Protein AF-0000000086030488 (afdb_homodimer)

Nearest PDB structures (foldseek):
  1j3w-assembly1_B  TM=8.621E-01  e=6.444E-06  Thermus thermophilus HB8
  3t1q-assembly1_B  TM=9.023E-01  e=1.674E-05  Thermus thermophilus HB8
  3t1r-assembly2_C  TM=8.286E-01  e=7.708E-06  Thermus thermophilus HB8
  7ct3-assembly1_A  TM=6.762E-01  e=3.766E-06  Myxococcus xanthus DK 1622
  8glv-assembly1_BR  TM=7.963E-01  e=5.334E-04  Chlamydomonas reinhardtii

Radius of gyration: 34.45 Å; Cα contacts (8 Å, |Δi|>4): 552; chains: 2; bounding box: 63×159×102 Å

Foldseek 3Di:
DDDCVDDPPDDPPPPPPPPPPPPPPDPPPDPPPQVVLLCVLQVPDPPALPPDQAVLFVSLLPHKFWAKKFKAQLVVLDTPYIDGHPPDPDDPSVVSVVVSVVVVVVVVVCVVVPDPDDDAWDWDDDPFWIWIWGDQPVDPRMIMIIIGGPPIDDPVSSVSSRVSSSVSND/DCPCPDDPDDPDDPPPPCPPPPPPPDPDPDPPPQPPLLCVLQVPDPPALPPDQAVNFVSLLPHKFWAKKFKAQLVVLDTPYIDGHPPDPDDPSVVSVVVSVVVVVVVVVCVVVPDPDDDAWDWDDDPFWIWIWGDQPVDPRMIMIIIGGPPIDDPVSSVSSRVSSSVSND

Secondary structure (DSSP, 8-state):
------------------------------TTHHHHHHHHHH-S-SSS--S-HHHHHHHHHTSTTEEEEEEEETTTTEEEEEEE-TT--S-HHHHHHHHHHHHHHHHHHHHHHT----EEEEEEEESSEEEEEEE-SSSTTEEEEEEEETTT--HHHHHHHHHHHHHH--/------------------------------TTHHHHHHHHHH-S-SSS--S-HHHHHHHHHTSTTEEEEEEEETTTTEEEEEEE-TT--S-HHHHHHHHHHHHHHHHHHHHHHT----EEEEEEEESSEEEEEEE-SSSTTEEEEEEEETTT--HHHHHHHHHHHHHH--

Solvent-accessible surface area (backbone atoms only — not comparable to full-atom values): 19259 Å² total; per-residue (Å²): 138,85,79,76,75,72,82,80,71,76,82,78,80,78,78,77,78,70,82,74,78,80,76,79,76,78,77,75,82,70,80,67,67,72,61,46,45,43,43,52,48,50,54,52,63,83,77,69,48,50,86,45,59,50,59,54,17,47,48,50,24,67,30,74,34,24,23,26,20,30,33,32,31,52,80,83,61,47,74,77,22,66,29,73,27,82,83,54,83,70,62,61,69,56,50,50,52,28,51,29,48,32,51,50,31,53,51,52,36,42,65,70,63,74,52,96,56,52,73,51,36,37,39,39,36,35,72,57,34,34,38,39,38,31,58,30,84,70,36,83,58,29,29,40,39,38,36,31,33,54,87,70,30,54,64,71,57,53,52,49,37,49,53,38,48,43,72,30,48,96,135,84,82,73,81,78,84,84,75,81,83,82,80,84,78,81,77,76,78,80,78,82,79,82,77,81,80,76,82,71,81,67,69,74,60,46,47,43,43,53,46,49,54,55,61,84,76,68,49,50,88,44,59,50,60,51,18,48,48,50,24,66,31,73,33,24,21,25,20,30,35,33,31,51,82,82,60,47,74,76,22,67,29,73,26,82,84,55,84,70,63,61,69,56,52,49,52,28,51,28,48,33,52,49,31,52,50,52,34,43,66,69,64,74,52,96,56,52,74,51,37,36,39,39,35,35,71,57,34,36,38,40,38,31,58,28,86,69,36,84,58,30,30,40,36,38,36,31,33,54,88,73,29,55,64,72,58,52,52,49,35,48,52,37,47,44,72,31,48,95

Sequence (340 aa):
MATEKPKIIPPMGLALRIHKTNRINGVRAGQSGKQSAVADVCSCRKEEGVKNLQELTDALVAVKGVLAAAVVDYESGMIMAASEGSGNNTDLEIVMAGGTNIIRAQQRTVSMLHRDDALRDILISLKQQYHLLCPCSQRENMFIYIIIDRKTANLSICRNAMFCAEAMVVMATEKPKIIPPMGLALRIHKTNRINGVRAGQSGKQSAVADVCSCRKEEGVKNLQELTDALVAVKGVLAAAVVDYESGMIMAASEGSGNNTDLEIVMAGGTNIIRAQQRTVSMLHRDDALRDILISLKQQYHLLCPCSQRENMFIYIIIDRKTANLSICRNAMFCAEAMVV

Organism: NCBI:txid211502

pLDDT: mean 74.4, std 27.21, range [20.42, 97.88]

Structure (mmCIF, N/CA/C/O backbone):
data_AF-0000000086030488-model_v1
#
loop_
_entity.id
_entity.type
_entity.pdbx_description
1 polymer 'Roadblock/LC7 domain-containing protein'
#
loop_
_atom_site.group_PDB
_atom_site.id
_atom_site.type_symbol
_atom_site.label_atom_id
_atom_site.label_alt_id
_atom_site.label_comp_id
_atom_site.label_asym_id
_atom_site.label_entity_id
_atom_site.label_seq_id
_atom_site.pdbx_PDB_ins_code
_atom_site.Cartn_x
_atom_site.Cartn_y
_atom_site.Cartn_z
_atom_site.occupancy
_atom_site.B_iso_or_equiv
_atom_site.auth_seq_id
_atom_site.auth_comp_id
_atom_site.auth_asym_id
_atom_site.auth_atom_id
_atom_site.pdbx_PDB_model_num
ATOM 1 N N . MET A 1 1 ? 42.125 54.625 80.75 1 23.59 1 MET A N 1
ATOM 2 C CA . MET A 1 1 ? 42.656 53.281 80.875 1 23.59 1 MET A CA 1
ATOM 3 C C . MET A 1 1 ? 42.344 52.438 79.625 1 23.59 1 MET A C 1
ATOM 5 O O . MET A 1 1 ? 41.219 52.438 79.188 1 23.59 1 MET A O 1
ATOM 9 N N . ALA A 1 2 ? 43.5 51.844 79.125 1 24.95 2 ALA A N 1
ATOM 10 C CA . ALA A 1 2 ? 43.938 51.406 77.812 1 24.95 2 ALA A CA 1
ATOM 11 C C . ALA A 1 2 ? 43.062 50.281 77.25 1 24.95 2 ALA A C 1
ATOM 13 O O . ALA A 1 2 ? 42.438 49.562 78.062 1 24.95 2 ALA A O 1
ATOM 14 N N . THR A 1 3 ? 42.969 50.219 75.938 1 28.67 3 THR A N 1
ATOM 15 C CA . THR A 1 3 ? 42.406 49.781 74.625 1 28.67 3 THR A CA 1
ATOM 16 C C . THR A 1 3 ? 42.719 48.312 74.375 1 28.67 3 THR A C 1
ATOM 18 O O . THR A 1 3 ? 43.844 47.969 74 1 28.67 3 THR A O 1
ATOM 21 N N . GLU A 1 4 ? 42.531 47.5 75.5 1 24.86 4 GLU A N 1
ATOM 22 C CA . GLU A 1 4 ? 43 46.094 75.312 1 24.86 4 GLU A CA 1
ATOM 23 C C . GLU A 1 4 ? 42.438 45.469 74.062 1 24.86 4 GLU A C 1
ATOM 25 O O . GLU A 1 4 ? 41.219 45.312 73.938 1 24.86 4 GLU A O 1
ATOM 30 N N . LYS A 1 5 ? 43 45.938 72.875 1 32.53 5 LYS A N 1
ATOM 31 C CA . LYS A 1 5 ? 42.594 45.531 71.562 1 32.53 5 LYS A CA 1
ATOM 32 C C . LYS A 1 5 ? 42.625 44 71.375 1 32.53 5 LYS A C 1
ATOM 34 O O . LYS A 1 5 ? 43.719 43.406 71.438 1 32.53 5 LYS A O 1
ATOM 39 N N . PRO A 1 6 ? 41.812 43.344 72.25 1 27.86 6 PRO A N 1
ATOM 40 C CA . PRO A 1 6 ? 42.188 41.938 72.438 1 27.86 6 PRO A CA 1
ATOM 41 C C . PRO A 1 6 ? 42.5 41.25 71.125 1 27.86 6 PRO A C 1
ATOM 43 O O . PRO A 1 6 ? 42.281 41.812 70.062 1 27.86 6 PRO A O 1
ATOM 46 N N . LYS A 1 7 ? 42.156 39.938 71 1 29.22 7 LYS A N 1
ATOM 47 C CA . LYS A 1 7 ? 42.594 38.562 70.812 1 29.22 7 LYS A CA 1
ATOM 48 C C . LYS A 1 7 ? 42.438 38.156 69.375 1 29.22 7 LYS A C 1
ATOM 50 O O . LYS A 1 7 ? 41.312 38.156 68.812 1 29.22 7 LYS A O 1
ATOM 55 N N . ILE A 1 8 ? 43.344 38.594 68.438 1 31.5 8 ILE A N 1
ATOM 56 C CA . ILE A 1 8 ? 43.312 38.344 66.938 1 31.5 8 ILE A CA 1
ATOM 57 C C . ILE A 1 8 ? 43.375 36.875 66.688 1 31.5 8 ILE A C 1
ATOM 59 O O . ILE A 1 8 ? 44.406 36.219 66.875 1 31.5 8 ILE A O 1
ATOM 63 N N . ILE A 1 9 ? 42.594 36.031 67.438 1 30.02 9 ILE A N 1
ATOM 64 C CA . ILE A 1 9 ? 42.906 34.594 67.25 1 30.02 9 ILE A CA 1
ATOM 65 C C . ILE A 1 9 ? 42.938 34.25 65.812 1 30.02 9 ILE A C 1
ATOM 67 O O . ILE A 1 9 ? 42.094 34.719 65 1 30.02 9 ILE A O 1
ATOM 71 N N . PRO A 1 10 ? 44 33.688 65.312 1 31.16 10 PRO A N 1
ATOM 72 C CA . PRO A 1 10 ? 44.469 33.344 63.969 1 31.16 10 PRO A CA 1
ATOM 73 C C . PRO A 1 10 ? 43.469 32.469 63.219 1 31.16 10 PRO A C 1
ATOM 75 O O . PRO A 1 10 ? 42.75 31.672 63.844 1 31.16 10 PRO A O 1
ATOM 78 N N . PRO A 1 11 ? 42.781 33.031 62.156 1 28.55 11 PRO A N 1
ATOM 79 C CA . PRO A 1 11 ? 41.688 32.406 61.375 1 28.55 11 PRO A CA 1
ATOM 80 C C . PRO A 1 11 ? 42.094 31.031 60.844 1 28.55 11 PRO A C 1
ATOM 82 O O . PRO A 1 11 ? 43.188 30.828 60.375 1 28.55 11 PRO A O 1
ATOM 85 N N . MET A 1 12 ? 41.875 29.906 61.625 1 26.38 12 MET A N 1
ATOM 86 C CA . MET A 1 12 ? 42.094 28.484 61.312 1 26.38 12 MET A CA 1
ATOM 87 C C . MET A 1 12 ? 41.75 28.172 59.875 1 26.38 12 MET A C 1
ATOM 89 O O . MET A 1 12 ? 40.812 28.766 59.312 1 26.38 12 MET A O 1
ATOM 93 N N . GLY A 1 13 ? 42.719 27.75 59 1 25.81 13 GLY A N 1
ATOM 94 C CA . GLY A 1 13 ? 42.938 27.344 57.625 1 25.81 13 GLY A CA 1
ATOM 95 C C . GLY A 1 13 ? 42 26.234 57.188 1 25.81 13 GLY A C 1
ATOM 96 O O . GLY A 1 13 ? 42.094 25.094 57.656 1 25.81 13 GLY A O 1
ATOM 97 N N . LEU A 1 14 ? 40.594 26.297 57.312 1 26.56 14 LEU A N 1
ATOM 98 C CA . LEU A 1 14 ? 39.656 25.203 57.062 1 26.56 14 LEU A CA 1
ATOM 99 C C . LEU A 1 14 ? 39.938 24.594 55.688 1 26.56 14 LEU A C 1
ATOM 101 O O . LEU A 1 14 ? 39.906 25.312 54.656 1 26.56 14 LEU A O 1
ATOM 105 N N . ALA A 1 15 ? 40.844 23.547 55.625 1 25.81 15 ALA A N 1
ATOM 106 C CA . ALA A 1 15 ? 41.25 22.734 54.5 1 25.81 15 ALA A CA 1
ATOM 107 C C . ALA A 1 15 ? 40.031 22.125 53.812 1 25.81 15 ALA A C 1
ATOM 109 O O . ALA A 1 15 ? 39.312 21.312 54.375 1 25.81 15 ALA A O 1
ATOM 110 N N . LEU A 1 16 ? 39.094 22.938 53.125 1 24.33 16 LEU A N 1
ATOM 111 C CA . LEU A 1 16 ? 37.938 22.422 52.438 1 24.33 16 LEU A CA 1
ATOM 112 C C . LEU A 1 16 ? 38.344 21.375 51.406 1 24.33 16 LEU A C 1
ATOM 114 O O . LEU A 1 16 ? 39.062 21.672 50.438 1 24.33 16 LEU A O 1
ATOM 118 N N . ARG A 1 17 ? 38.781 20.156 51.906 1 22.59 17 ARG A N 1
ATOM 119 C CA . ARG A 1 17 ? 39.062 19.094 50.938 1 22.59 17 ARG A CA 1
ATOM 120 C C . ARG A 1 17 ? 37.906 18.859 50.031 1 22.59 17 ARG A C 1
ATOM 122 O O . ARG A 1 17 ? 36.781 18.609 50.469 1 22.59 17 ARG A O 1
ATOM 129 N N . ILE A 1 18 ? 37.906 19.328 48.75 1 22.45 18 ILE A N 1
ATOM 130 C CA . ILE A 1 18 ? 37.062 19.312 47.562 1 22.45 18 ILE A CA 1
ATOM 131 C C . ILE A 1 18 ? 36.844 17.875 47.125 1 22.45 18 ILE A C 1
ATOM 133 O O . ILE A 1 18 ? 36.406 17.641 45.969 1 22.45 18 ILE A O 1
ATOM 137 N N . HIS A 1 19 ? 36.906 16.797 47.906 1 21.73 19 HIS A N 1
ATOM 138 C CA . HIS A 1 19 ? 36.938 15.609 47.062 1 21.73 19 HIS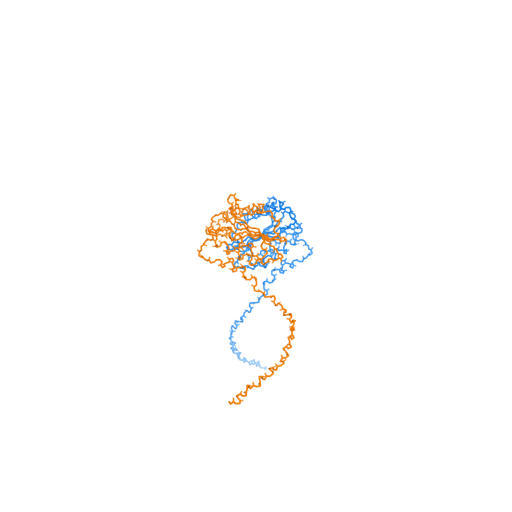 A CA 1
ATOM 139 C C . HIS A 1 19 ? 35.656 15.422 46.312 1 21.73 19 HIS A C 1
ATOM 141 O O . HIS A 1 19 ? 34.594 15.258 46.906 1 21.73 19 HIS A O 1
ATOM 147 N N . LYS A 1 20 ? 35.281 16.031 45.188 1 20.78 20 LYS A N 1
ATOM 148 C CA . LYS A 1 20 ? 34.094 15.898 44.344 1 20.78 20 LYS A CA 1
ATOM 149 C C . LYS A 1 20 ? 33.969 14.484 43.781 1 20.78 20 LYS A C 1
ATOM 151 O O . LYS A 1 20 ? 34.781 14.062 42.969 1 20.78 20 LYS A O 1
ATOM 156 N N . THR A 1 21 ? 33.906 13.375 44.5 1 21.56 21 THR A N 1
ATOM 157 C CA . THR A 1 21 ? 33.75 12.117 43.781 1 21.56 21 THR A CA 1
ATOM 158 C C . THR A 1 21 ? 32.5 12.133 42.938 1 21.56 21 THR A C 1
ATOM 160 O O . THR A 1 21 ? 31.406 12.492 43.406 1 21.56 21 THR A O 1
ATOM 163 N N . ASN A 1 22 ? 32.562 12.172 41.562 1 21.14 22 ASN A N 1
ATOM 164 C CA . ASN A 1 22 ? 31.656 12.133 40.406 1 21.14 22 ASN A CA 1
ATOM 165 C C . ASN A 1 22 ? 30.812 10.867 40.438 1 21.14 22 ASN A C 1
ATOM 167 O O . ASN A 1 22 ? 31.312 9.773 40.188 1 21.14 22 ASN A O 1
ATOM 171 N N . ARG A 1 23 ? 30.078 10.461 41.438 1 21.83 23 ARG A N 1
ATOM 172 C CA . ARG A 1 23 ? 29.266 9.266 41.188 1 21.83 23 ARG A CA 1
ATOM 173 C C . ARG A 1 23 ? 28.344 9.461 39.969 1 21.83 23 ARG A C 1
ATOM 175 O O . ARG A 1 23 ? 27.516 10.359 39.969 1 21.83 23 ARG A O 1
ATOM 182 N N . ILE A 1 24 ? 28.703 9 38.75 1 22.88 24 ILE A N 1
ATOM 183 C CA . ILE A 1 24 ? 27.953 8.883 37.5 1 22.88 24 ILE A CA 1
ATOM 184 C C . ILE A 1 24 ? 26.719 8.031 37.719 1 22.88 24 ILE A C 1
ATOM 186 O O . ILE A 1 24 ? 26.812 6.836 38.031 1 22.88 24 ILE A O 1
ATOM 190 N N . ASN A 1 25 ? 25.703 8.539 38.406 1 24.34 25 ASN A N 1
ATOM 191 C CA . ASN A 1 25 ? 24.453 7.812 38.438 1 24.34 25 ASN A CA 1
ATOM 192 C C . ASN A 1 25 ? 24.016 7.383 37.031 1 24.34 25 ASN A C 1
ATOM 194 O O . ASN A 1 25 ? 24.109 8.164 36.062 1 24.34 25 ASN A O 1
ATOM 198 N N . GLY A 1 26 ? 24.109 6.113 36.656 1 24.66 26 GLY A N 1
ATOM 199 C CA . GLY A 1 26 ? 23.578 5.438 35.5 1 24.66 26 GLY A CA 1
ATOM 200 C C . GLY A 1 26 ? 22.125 5.762 35.219 1 24.66 26 GLY A C 1
ATOM 201 O O . GLY A 1 26 ? 21.266 5.621 36.125 1 24.66 26 GLY A O 1
ATOM 202 N N . VAL A 1 27 ? 21.812 6.727 34.344 1 25.59 27 VAL A N 1
ATOM 203 C CA . VAL A 1 27 ? 20.516 7.125 33.812 1 25.59 27 VAL A CA 1
ATOM 204 C C . VAL A 1 27 ? 19.75 5.891 33.344 1 25.59 27 VAL A C 1
ATOM 206 O O . VAL A 1 27 ? 20.234 5.121 32.531 1 25.59 27 VAL A O 1
ATOM 209 N N . ARG A 1 28 ? 18.969 5.312 34.188 1 26.05 28 ARG A N 1
ATOM 210 C CA . ARG A 1 28 ? 17.938 4.379 33.75 1 26.05 28 ARG A CA 1
ATOM 211 C C . ARG A 1 28 ? 17.141 4.957 32.594 1 26.05 28 ARG A C 1
ATOM 213 O O . ARG A 1 28 ? 16.562 6.039 32.719 1 26.05 28 ARG A O 1
ATOM 220 N N . ALA A 1 29 ? 17.422 4.668 31.344 1 30.61 29 ALA A N 1
ATOM 221 C CA . ALA A 1 29 ? 16.719 4.871 30.078 1 30.61 29 ALA A CA 1
ATOM 222 C C . ALA A 1 29 ? 15.234 4.539 30.219 1 30.61 29 ALA A C 1
ATOM 224 O O . ALA A 1 29 ? 14.867 3.385 30.453 1 30.61 29 ALA A O 1
ATOM 225 N N . GLY A 1 30 ? 14.461 5.371 30.828 1 27 30 GLY A N 1
ATOM 226 C CA . GLY A 1 30 ? 13.023 5.297 30.984 1 27 30 GLY A CA 1
ATOM 227 C C . GLY A 1 30 ? 12.297 5 29.688 1 27 30 GLY A C 1
ATOM 228 O O . GLY A 1 30 ? 12.586 5.605 28.656 1 27 30 GLY A O 1
ATOM 229 N N . GLN A 1 31 ? 11.734 3.863 29.422 1 31.83 31 GLN A N 1
ATOM 230 C CA . GLN A 1 31 ? 10.805 3.279 28.453 1 31.83 31 GLN A CA 1
ATOM 231 C C . GLN A 1 31 ? 9.672 4.242 28.125 1 31.83 31 GLN A C 1
ATOM 233 O O . GLN A 1 31 ? 8.75 3.896 27.391 1 31.83 31 GLN A O 1
ATOM 238 N N . SER A 1 32 ? 9.43 5.348 28.859 1 33.03 32 SER A N 1
ATOM 239 C CA . SER A 1 32 ? 8.219 6.152 28.797 1 33.03 32 SER A CA 1
ATOM 240 C C . SER A 1 32 ? 8.133 6.918 27.484 1 33.03 32 SER A C 1
ATOM 242 O O . SER A 1 32 ? 7.172 7.652 27.25 1 33.03 32 SER A O 1
ATOM 244 N N . GLY A 1 33 ? 9.125 7.184 26.797 1 33.22 33 GLY A N 1
ATOM 245 C CA . GLY A 1 33 ? 9.141 8.117 25.688 1 33.22 33 GLY A CA 1
ATOM 246 C C . GLY A 1 33 ? 8.273 7.668 24.516 1 33.22 33 GLY A C 1
ATOM 247 O O . GLY A 1 33 ? 8.078 8.414 23.562 1 33.22 33 GLY A O 1
ATOM 248 N N . LYS A 1 34 ? 8.219 6.406 24.297 1 40.5 34 LYS A N 1
ATOM 249 C CA . LYS A 1 34 ? 7.605 5.82 23.109 1 40.5 34 LYS A CA 1
ATOM 250 C C . LYS A 1 34 ? 6.109 6.117 23.047 1 40.5 34 LYS A C 1
ATOM 252 O O . LYS A 1 34 ? 5.551 6.309 21.969 1 40.5 34 LYS A O 1
ATOM 257 N N . GLN A 1 35 ? 5.426 6.008 24.141 1 42.44 35 GLN A N 1
ATOM 258 C CA . GLN A 1 35 ? 3.979 6.145 24.25 1 42.44 35 GLN A CA 1
ATOM 259 C C . GLN A 1 35 ? 3.551 7.605 24.109 1 42.44 35 GLN A C 1
ATOM 261 O O . GLN A 1 35 ? 2.4 7.891 23.781 1 42.44 35 GLN A O 1
ATOM 266 N N . SER A 1 36 ? 4.465 8.492 24.344 1 45.66 36 SER A N 1
ATOM 267 C CA . SER A 1 36 ? 4.039 9.883 24.516 1 45.66 36 SER A CA 1
ATOM 268 C C . SER A 1 36 ? 3.641 10.5 23.172 1 45.66 36 SER A C 1
ATOM 270 O O . SER A 1 36 ? 2.65 11.234 23.094 1 45.66 36 SER A O 1
ATOM 272 N N . ALA A 1 37 ? 4.391 10.164 22.203 1 50.66 37 ALA A N 1
ATOM 273 C CA . ALA A 1 37 ? 4.098 10.883 20.969 1 50.66 37 ALA A CA 1
ATOM 274 C C . ALA A 1 37 ? 2.729 10.492 20.422 1 50.66 37 ALA A C 1
ATOM 276 O O . ALA A 1 37 ? 2.004 11.336 19.891 1 50.66 37 ALA A O 1
ATOM 277 N N . VAL A 1 38 ? 2.43 9.25 20.562 1 52.91 38 VAL A N 1
ATOM 278 C CA . VAL A 1 38 ? 1.116 8.797 20.109 1 52.91 38 VAL A CA 1
ATOM 279 C C . VAL A 1 38 ? 0.025 9.492 20.922 1 52.91 38 VAL A C 1
ATOM 281 O O . VAL A 1 38 ? -0.983 9.938 20.375 1 52.91 38 VAL A O 1
ATOM 284 N N . ALA A 1 39 ? 0.242 9.438 22.188 1 52.84 39 ALA A N 1
ATOM 285 C CA . ALA A 1 39 ? -0.708 10.109 23.078 1 52.84 39 ALA A CA 1
ATOM 286 C C . ALA A 1 39 ? -0.836 11.586 22.719 1 52.84 39 ALA A C 1
ATOM 288 O O . ALA A 1 39 ? -1.928 12.156 22.797 1 52.84 39 ALA A O 1
ATOM 289 N N . ASP A 1 40 ? 0.303 12.023 22.328 1 56.41 40 ASP A N 1
ATOM 290 C CA . ASP A 1 40 ? 0.286 13.445 22 1 56.41 40 ASP A CA 1
ATOM 291 C C . ASP A 1 40 ? -0.517 13.703 20.719 1 56.41 40 ASP A C 1
ATOM 293 O O . ASP A 1 40 ? -1.314 14.641 20.656 1 56.41 40 ASP A O 1
ATOM 297 N N . VAL A 1 41 ? -0.345 12.844 19.672 1 58.91 41 VAL A N 1
ATOM 298 C CA . VAL A 1 41 ? -1.11 13.039 18.453 1 58.91 41 VAL A CA 1
ATOM 299 C C . VAL A 1 41 ? -2.578 12.703 18.703 1 58.91 41 VAL A C 1
ATOM 301 O O . VAL A 1 41 ? -3.473 13.391 18.203 1 58.91 41 VAL A O 1
ATOM 304 N N . CYS A 1 42 ? -2.682 11.641 19.516 1 60.66 42 CYS A N 1
ATOM 305 C CA . CYS A 1 42 ? -4.047 11.203 19.781 1 60.66 42 CYS A CA 1
ATOM 306 C C . CYS A 1 42 ? -4.684 12.031 20.891 1 60.66 42 CYS A C 1
ATOM 308 O O . CYS A 1 42 ? -5.91 12.133 20.969 1 60.66 42 CYS A O 1
ATOM 310 N N . SER A 1 43 ? -3.85 12.297 21.859 1 52.66 43 SER A N 1
ATOM 311 C CA . SER A 1 43 ? -4.379 13.109 22.953 1 52.66 43 SER A CA 1
ATOM 312 C C . SER A 1 43 ? -4.848 14.469 22.438 1 52.66 43 SER A C 1
ATOM 314 O O . SER A 1 43 ? -5.391 15.266 23.219 1 52.66 43 SER A O 1
ATOM 316 N N . CYS A 1 44 ? -4.312 14.773 21.344 1 47.47 44 CYS A N 1
ATOM 317 C CA . CYS A 1 44 ? -4.934 16.031 20.922 1 47.47 44 CYS A CA 1
ATOM 318 C C . CYS A 1 44 ? -6.449 15.938 21 1 47.47 44 CYS A C 1
ATOM 320 O O . CYS A 1 44 ? -7.059 15.047 20.406 1 47.47 44 CYS A O 1
ATOM 322 N N . ARG A 1 45 ? -7.117 16.375 22.047 1 38.59 45 ARG A N 1
ATOM 323 C CA . ARG A 1 45 ? -8.477 16.438 22.562 1 38.59 45 ARG A CA 1
ATOM 324 C C . ARG A 1 45 ? -9.492 16.531 21.422 1 38.59 45 ARG A C 1
ATOM 326 O O . ARG A 1 45 ? -9.242 17.203 20.422 1 38.59 45 ARG A O 1
ATOM 333 N N . LYS A 1 46 ? -10.492 15.555 21.25 1 42.88 46 LYS A N 1
ATOM 334 C CA . LYS A 1 46 ? -11.812 15.406 20.641 1 42.88 46 LYS A CA 1
ATOM 335 C C . LYS A 1 46 ? -12.383 16.75 20.219 1 42.88 46 LYS A C 1
ATOM 337 O O . LYS A 1 46 ? -13.398 16.812 19.516 1 42.88 46 LYS A O 1
ATOM 342 N N . GLU A 1 47 ? -12.195 17.703 21.125 1 44 47 GLU A N 1
ATOM 343 C CA . GLU A 1 47 ? -13.188 18.75 20.906 1 44 47 GLU A CA 1
ATOM 344 C C . GLU A 1 47 ? -13.078 19.312 19.484 1 44 47 GLU A C 1
ATOM 346 O O . GLU A 1 47 ? -14.094 19.547 18.828 1 44 47 GLU A O 1
ATOM 351 N N . GLU A 1 48 ? -11.953 20.219 19.141 1 45.84 48 GLU A N 1
ATOM 352 C CA . GLU A 1 48 ? -12.078 21.031 17.922 1 45.84 48 GLU A CA 1
ATOM 353 C C . GLU A 1 48 ? -11.43 20.344 16.734 1 45.84 48 GLU A C 1
ATOM 355 O O . GLU A 1 48 ? -10.328 19.797 16.844 1 45.84 48 GLU A O 1
ATOM 360 N N . GLY A 1 49 ? -12.047 19.453 15.836 1 50.66 49 GLY A N 1
ATOM 361 C CA . GLY A 1 49 ? -11.625 19.203 14.469 1 50.66 49 GLY A CA 1
ATOM 362 C C . GLY A 1 49 ? -10.414 20.031 14.062 1 50.66 49 GLY A C 1
ATOM 363 O O . GLY A 1 49 ? -10.266 21.172 14.484 1 50.66 49 GLY A O 1
ATOM 364 N N . VAL A 1 50 ? -9.203 19.516 14.086 1 55.06 50 VAL A N 1
ATOM 365 C CA . VAL A 1 50 ? -8.023 20.328 13.82 1 55.06 50 VAL A CA 1
ATOM 366 C C . VAL A 1 50 ? -8.312 21.312 12.688 1 55.06 50 VAL A C 1
ATOM 368 O O . VAL A 1 50 ? -8.648 20.906 11.578 1 55.06 50 VAL A O 1
ATOM 371 N N . LYS A 1 51 ? -8.93 22.391 12.914 1 58.59 51 LYS A N 1
ATOM 372 C CA . LYS A 1 51 ? -9.062 23.469 11.93 1 58.59 51 LYS A CA 1
ATOM 373 C C . LYS A 1 51 ? -7.746 23.703 11.188 1 58.59 51 LYS A C 1
ATOM 375 O O . LYS A 1 51 ? -7.742 24.188 10.062 1 58.59 51 LYS A O 1
ATOM 380 N N . ASN A 1 52 ? -6.492 23.188 11.703 1 80.81 52 ASN A N 1
ATOM 381 C CA . ASN A 1 52 ? -5.254 23.578 11.039 1 80.81 52 ASN A CA 1
ATOM 382 C C . ASN A 1 52 ? -4.469 22.375 10.539 1 80.81 52 ASN A C 1
ATOM 384 O O . ASN A 1 52 ? -3.869 21.656 11.336 1 80.81 52 ASN A O 1
ATOM 388 N N . LEU A 1 53 ? -4.609 22.016 9.414 1 89.31 53 LEU A N 1
ATOM 389 C CA . LEU A 1 53 ? -3.926 20.922 8.711 1 89.31 53 LEU A CA 1
ATOM 390 C C . LEU A 1 53 ? -2.418 21.016 8.93 1 89.31 53 LEU A C 1
ATOM 392 O O . LEU A 1 53 ? -1.736 19.984 8.984 1 89.31 53 LEU A O 1
ATOM 396 N N . GLN A 1 54 ? -2 22.219 9.227 1 91.19 54 GLN A N 1
ATOM 397 C CA . GLN A 1 54 ? -0.569 22.406 9.445 1 91.19 54 GLN A CA 1
ATOM 398 C C . GLN A 1 54 ? -0.149 21.859 10.805 1 91.19 54 GLN A C 1
ATOM 400 O O . GLN A 1 54 ? 0.897 21.219 10.93 1 91.19 54 GLN A O 1
ATOM 405 N N . GLU A 1 55 ? -0.939 22.109 11.719 1 89.69 55 GLU A N 1
ATOM 406 C CA . GLU A 1 55 ? -0.643 21.594 13.055 1 89.69 55 GLU A CA 1
ATOM 407 C C . GLU A 1 55 ? -0.648 20.062 13.07 1 89.69 55 GLU A C 1
ATOM 409 O O . GLU A 1 55 ? 0.147 19.438 13.773 1 89.69 55 GLU A O 1
ATOM 414 N N . LEU A 1 56 ? -1.521 19.562 12.297 1 91.12 56 LEU A N 1
ATOM 415 C CA . LEU A 1 56 ? -1.638 18.109 12.195 1 91.12 56 LEU A CA 1
ATOM 416 C C . LEU A 1 56 ? -0.367 17.5 11.602 1 91.12 56 LEU A C 1
ATOM 418 O O . LEU A 1 56 ? 0.181 16.547 12.156 1 91.12 56 LEU A O 1
ATOM 422 N N . THR A 1 57 ? 0.121 18.078 10.547 1 94.19 57 THR A N 1
ATOM 423 C CA . THR A 1 57 ? 1.328 17.578 9.906 1 94.19 57 THR A CA 1
ATOM 424 C C . THR A 1 57 ? 2.545 17.766 10.805 1 94.19 57 THR A C 1
ATOM 426 O O . THR A 1 57 ? 3.439 16.922 10.844 1 94.19 57 THR A O 1
ATOM 429 N N . ASP A 1 58 ? 2.545 18.844 11.562 1 92.62 58 ASP A N 1
ATOM 430 C CA . ASP A 1 58 ? 3.625 19.094 12.516 1 92.62 58 ASP A CA 1
ATOM 431 C C . ASP A 1 58 ? 3.637 18.031 13.617 1 92.62 58 ASP A C 1
ATOM 433 O O . ASP A 1 58 ? 4.703 17.562 14.023 1 92.62 58 ASP A O 1
ATOM 437 N N . ALA A 1 59 ? 2.48 17.688 14.078 1 90.88 59 ALA A N 1
ATOM 438 C CA . ALA A 1 59 ? 2.367 16.672 15.125 1 90.88 59 ALA A CA 1
ATOM 439 C C . ALA A 1 59 ? 2.844 15.312 14.625 1 90.88 59 ALA A C 1
ATOM 441 O O . ALA A 1 59 ? 3.475 14.562 15.367 1 90.88 59 ALA A O 1
ATOM 442 N N . LEU A 1 60 ? 2.58 15.047 13.414 1 94.25 60 LEU A N 1
ATOM 443 C CA . LEU A 1 60 ? 2.955 13.758 12.852 1 94.25 60 LEU A CA 1
ATOM 444 C C . LEU A 1 60 ? 4.469 13.641 12.719 1 94.25 60 LEU A C 1
ATOM 446 O O . LEU A 1 60 ? 5.043 12.594 13.016 1 94.25 60 LEU A O 1
ATOM 450 N N . VAL A 1 61 ? 5.129 14.688 12.312 1 94 61 VAL A N 1
ATOM 451 C CA . VAL A 1 61 ? 6.57 14.625 12.094 1 94 61 VAL A CA 1
ATOM 452 C C . VAL A 1 61 ? 7.297 14.625 13.438 1 94 61 VAL A C 1
ATOM 454 O O . VAL A 1 61 ? 8.5 14.336 13.5 1 94 61 VAL A O 1
ATOM 457 N N . ALA A 1 62 ? 6.598 14.938 14.469 1 92.69 62 ALA A N 1
ATOM 458 C CA . ALA A 1 62 ? 7.176 14.898 15.812 1 92.69 62 ALA A CA 1
ATOM 459 C C . ALA A 1 62 ? 7.328 13.453 16.297 1 92.69 62 ALA A C 1
ATOM 461 O O . ALA A 1 62 ? 8.062 13.188 17.25 1 92.69 62 ALA A O 1
ATOM 462 N N . VAL A 1 63 ? 6.578 12.562 15.641 1 93.12 63 VAL A N 1
ATOM 463 C CA . VAL A 1 63 ? 6.703 11.148 15.977 1 93.12 63 VAL A CA 1
ATOM 464 C C . VAL A 1 63 ? 8.07 10.633 15.531 1 93.12 63 VAL A C 1
ATOM 466 O O . VAL A 1 63 ? 8.508 10.898 14.414 1 93.12 63 VAL A O 1
ATOM 469 N N . LYS A 1 64 ? 8.695 9.828 16.391 1 93.69 64 LYS A N 1
ATOM 470 C CA . LYS A 1 64 ? 10.031 9.32 16.094 1 93.69 64 LYS A CA 1
ATOM 471 C C . LYS A 1 64 ? 10.031 8.484 14.812 1 93.69 64 LYS A C 1
ATOM 473 O O . LYS A 1 64 ? 9.227 7.559 14.672 1 93.69 64 LYS A O 1
ATOM 478 N N . GLY A 1 65 ? 10.93 8.906 13.914 1 94.44 65 GLY A N 1
ATOM 479 C CA . GLY A 1 65 ? 11.102 8.125 12.695 1 94.44 65 GLY A CA 1
ATOM 480 C C . GLY A 1 65 ? 10.312 8.672 11.523 1 94.44 65 GLY A C 1
ATOM 481 O O . GLY A 1 65 ? 10.516 8.258 10.383 1 94.44 65 GLY A O 1
ATOM 482 N N . VAL A 1 66 ? 9.344 9.539 11.805 1 95.62 66 VAL A N 1
ATOM 483 C CA . VAL A 1 66 ? 8.602 10.156 10.703 1 95.62 66 VAL A CA 1
ATOM 484 C C . VAL A 1 66 ? 9.469 11.219 10.039 1 95.62 66 VAL A C 1
ATOM 486 O O . VAL A 1 66 ? 9.914 12.164 10.688 1 95.62 66 VAL A O 1
ATOM 489 N N . LEU A 1 67 ? 9.672 11.047 8.812 1 96 67 LEU A N 1
ATOM 490 C CA . LEU A 1 67 ? 10.562 11.914 8.062 1 96 67 LEU A CA 1
ATOM 491 C C . LEU A 1 67 ? 9.805 13.094 7.461 1 96 67 LEU A C 1
ATOM 493 O O . LEU A 1 67 ? 10.367 14.18 7.281 1 96 67 LEU A O 1
ATOM 497 N N . ALA A 1 68 ? 8.57 12.867 7.094 1 96.62 68 ALA A N 1
ATOM 498 C CA . ALA A 1 68 ? 7.734 13.906 6.496 1 96.62 68 ALA A CA 1
ATOM 499 C C . ALA A 1 68 ? 6.258 13.531 6.57 1 96.62 68 ALA A C 1
ATOM 501 O O . ALA A 1 68 ? 5.914 12.359 6.707 1 96.62 68 ALA A O 1
ATOM 502 N N . ALA A 1 69 ? 5.406 14.523 6.523 1 96.81 69 ALA A N 1
ATOM 503 C CA . ALA A 1 69 ? 3.957 14.359 6.523 1 96.81 69 ALA A CA 1
ATOM 504 C C . ALA A 1 69 ? 3.283 15.414 5.656 1 96.81 69 ALA A C 1
ATOM 506 O O . ALA A 1 69 ? 3.756 16.547 5.57 1 96.81 69 ALA A O 1
ATOM 507 N N . ALA A 1 70 ? 2.186 15 5.043 1 97 70 ALA A N 1
ATOM 508 C CA . ALA A 1 70 ? 1.46 15.953 4.203 1 97 70 ALA A CA 1
ATOM 509 C C . ALA A 1 70 ? -0.016 15.578 4.102 1 97 70 ALA A C 1
ATOM 511 O O . ALA A 1 70 ? -0.382 14.414 4.293 1 97 70 ALA A O 1
ATOM 512 N N . VAL A 1 71 ? -0.809 16.578 3.879 1 95.94 71 VAL A N 1
ATOM 513 C CA . VAL A 1 71 ? -2.213 16.422 3.51 1 95.94 71 VAL A CA 1
ATOM 514 C C . VAL A 1 71 ? -2.426 16.922 2.08 1 95.94 71 VAL A C 1
ATOM 516 O O . VAL A 1 71 ? -2.057 18.047 1.744 1 95.94 71 VAL A O 1
ATOM 519 N N . VAL A 1 72 ? -2.996 16.047 1.266 1 96.75 72 VAL A N 1
ATOM 520 C CA . VAL A 1 72 ? -3.076 16.359 -0.16 1 96.75 72 VAL A CA 1
ATOM 521 C C . VAL A 1 72 ? -4.508 16.156 -0.652 1 96.75 72 VAL A C 1
ATOM 523 O O . VAL A 1 72 ? -5.188 15.211 -0.238 1 96.75 72 VAL A O 1
ATOM 526 N N . ASP A 1 73 ? -4.984 17.047 -1.497 1 95.38 73 ASP A N 1
ATOM 527 C CA . ASP A 1 73 ? -6.203 16.844 -2.271 1 95.38 73 ASP A CA 1
ATOM 528 C C . ASP A 1 73 ? -5.926 16.031 -3.537 1 95.38 73 ASP A C 1
ATOM 530 O O . ASP A 1 73 ? -5.27 16.516 -4.461 1 95.38 73 ASP A O 1
ATOM 534 N N . TYR A 1 74 ? -6.473 14.805 -3.623 1 93.75 74 TYR A N 1
ATOM 535 C CA . TYR A 1 74 ? -6.055 13.938 -4.719 1 93.75 74 TYR A CA 1
ATOM 536 C C . TYR A 1 74 ? -6.801 14.273 -6 1 93.75 74 TYR A C 1
ATOM 538 O O . TYR A 1 74 ? -6.43 13.82 -7.086 1 93.75 74 TYR A O 1
ATOM 546 N N . GLU A 1 75 ? -7.816 15.102 -5.969 1 92.69 75 GLU A N 1
ATOM 547 C CA . GLU A 1 75 ? -8.484 15.547 -7.188 1 92.69 75 GLU A CA 1
ATOM 548 C C . GLU A 1 75 ? -7.625 16.547 -7.957 1 92.69 75 GLU A C 1
ATOM 550 O O . GLU A 1 75 ? -7.41 16.391 -9.156 1 92.69 75 GLU A O 1
ATOM 555 N N . SER A 1 76 ? -7.117 17.484 -7.234 1 91.62 76 SER A N 1
ATOM 556 C CA . SER A 1 76 ? -6.32 18.516 -7.883 1 91.62 76 SER A CA 1
ATOM 557 C C . SER A 1 76 ? -4.828 18.203 -7.793 1 91.62 76 SER A C 1
ATOM 559 O O . SER A 1 76 ? -4.031 18.734 -8.57 1 91.62 76 SER A O 1
ATOM 561 N N . GLY A 1 77 ? -4.465 17.406 -6.738 1 93.19 77 GLY A N 1
ATOM 562 C CA . GLY A 1 77 ? -3.062 17.141 -6.473 1 93.19 77 GLY A CA 1
ATOM 563 C C . GLY A 1 77 ? -2.406 18.203 -5.613 1 93.19 77 GLY A C 1
ATOM 564 O O . GLY A 1 77 ? -1.184 18.219 -5.453 1 93.19 77 GLY A O 1
ATOM 565 N N . MET A 1 78 ? -3.16 19.078 -5.098 1 93.81 78 MET A N 1
ATOM 566 C CA . MET A 1 78 ? -2.641 20.188 -4.305 1 93.81 78 MET A CA 1
ATOM 567 C C . MET A 1 78 ? -2.26 19.734 -2.902 1 93.81 78 MET A C 1
ATOM 569 O O . MET A 1 78 ? -3.01 18.984 -2.262 1 93.81 78 MET A O 1
ATOM 573 N N . ILE A 1 79 ? -1.104 20.188 -2.482 1 95.94 79 ILE A N 1
ATOM 574 C CA . ILE A 1 79 ? -0.657 19.938 -1.115 1 95.94 79 ILE A CA 1
ATOM 575 C C . ILE A 1 79 ? -1.259 21 -0.183 1 95.94 79 ILE A C 1
ATOM 577 O O . ILE A 1 79 ? -0.917 22.172 -0.265 1 95.94 79 ILE A O 1
ATOM 581 N N . MET A 1 80 ? -2.104 20.594 0.713 1 94.06 80 MET A N 1
ATOM 582 C CA . MET A 1 80 ? -2.814 21.5 1.619 1 94.06 80 MET A CA 1
ATOM 583 C C . MET A 1 80 ? -1.938 21.875 2.811 1 94.06 80 MET A C 1
ATOM 585 O O . MET A 1 80 ? -2.025 22.984 3.322 1 94.06 80 MET A O 1
ATOM 589 N N . ALA A 1 81 ? -1.228 20.953 3.318 1 94.69 81 ALA A N 1
ATOM 590 C CA . ALA A 1 81 ? -0.284 21.125 4.418 1 94.69 81 ALA A CA 1
ATOM 591 C C . ALA A 1 81 ? 0.845 20.109 4.34 1 94.69 81 ALA A C 1
ATOM 593 O O . ALA A 1 81 ? 0.642 18.984 3.873 1 94.69 81 ALA A O 1
ATOM 594 N N . ALA A 1 82 ? 1.995 20.547 4.777 1 95.56 82 ALA A N 1
ATOM 595 C CA . ALA A 1 82 ? 3.143 19.641 4.762 1 95.56 82 ALA A CA 1
ATOM 596 C C . ALA A 1 82 ? 4.156 20.031 5.836 1 95.56 82 ALA A C 1
ATOM 598 O O . ALA A 1 82 ? 4.273 21.203 6.195 1 95.56 82 ALA A O 1
ATOM 599 N N . SER A 1 83 ? 4.754 19.062 6.355 1 94.94 83 SER A N 1
ATOM 600 C CA . SER A 1 83 ? 5.84 19.234 7.312 1 94.94 83 SER A CA 1
ATOM 601 C C . SER A 1 83 ? 6.957 18.219 7.074 1 94.94 83 SER A C 1
ATOM 603 O O . SER A 1 83 ? 6.699 17.094 6.641 1 94.94 83 SER A O 1
ATOM 605 N N . GLU A 1 84 ? 8.125 18.672 7.27 1 93.56 84 GLU A N 1
ATOM 606 C CA . GLU A 1 84 ? 9.281 17.797 7.129 1 93.56 84 GLU A CA 1
ATOM 607 C C . GLU A 1 84 ? 10.055 17.688 8.438 1 93.56 84 GLU A C 1
ATOM 609 O O . GLU A 1 84 ? 10.211 18.672 9.164 1 93.56 84 GLU A O 1
ATOM 614 N N . GLY A 1 85 ? 10.359 16.438 8.742 1 86.75 85 GLY A N 1
ATOM 615 C CA . GLY A 1 85 ? 11.227 16.219 9.891 1 86.75 85 GLY A CA 1
ATOM 616 C C . GLY A 1 85 ? 12.703 16.234 9.539 1 86.75 85 GLY A C 1
ATOM 617 O O . GLY A 1 85 ? 13.07 16.578 8.414 1 86.75 85 GLY A O 1
ATOM 618 N N . SER A 1 86 ? 13.422 15.875 10.617 1 78.5 86 SER A N 1
ATOM 619 C CA . SER A 1 86 ? 14.867 15.836 10.43 1 78.5 86 SER A CA 1
ATOM 620 C C . SER A 1 86 ? 15.273 14.672 9.539 1 78.5 86 SER A C 1
ATOM 622 O O . SER A 1 86 ? 14.703 13.578 9.633 1 78.5 86 SER A O 1
ATOM 624 N N . GLY A 1 87 ? 16.047 14.875 8.523 1 76.25 87 GLY A N 1
ATOM 625 C CA . GLY A 1 87 ? 16.672 13.805 7.75 1 76.25 87 GLY A CA 1
ATOM 626 C C . GLY A 1 87 ? 15.914 13.484 6.473 1 76.25 87 GLY A C 1
ATOM 627 O O . GLY A 1 87 ? 16.25 12.531 5.77 1 76.25 87 GLY A O 1
ATOM 628 N N . ASN A 1 88 ? 14.828 14.258 6.336 1 77.56 88 ASN A N 1
ATOM 629 C CA . ASN A 1 88 ? 14.133 13.961 5.086 1 77.56 88 ASN A CA 1
ATOM 630 C C . ASN A 1 88 ? 14.969 14.344 3.871 1 77.56 88 ASN A C 1
ATOM 632 O O . ASN A 1 88 ? 15.469 15.469 3.785 1 77.56 88 ASN A O 1
ATOM 636 N N . ASN A 1 89 ? 15.094 13.398 2.988 1 78.69 89 ASN A N 1
ATOM 637 C CA . ASN A 1 89 ? 15.844 13.648 1.765 1 78.69 89 ASN A CA 1
ATOM 638 C C . ASN A 1 89 ? 15 13.398 0.522 1 78.69 89 ASN A C 1
ATOM 640 O O . ASN A 1 89 ? 15.523 13.281 -0.584 1 78.69 89 ASN A O 1
ATOM 644 N N . THR A 1 90 ? 13.758 13.359 0.803 1 84.62 90 THR A N 1
ATOM 645 C CA . THR A 1 90 ? 12.875 13.031 -0.31 1 84.62 90 THR A CA 1
ATOM 646 C C . THR A 1 90 ? 12.148 14.273 -0.809 1 84.62 90 THR A C 1
ATOM 648 O O . THR A 1 90 ? 11.758 15.133 -0.014 1 84.62 90 THR A O 1
ATOM 651 N N . ASP A 1 91 ? 12.062 14.43 -2.084 1 91.5 91 ASP A N 1
ATOM 652 C CA . ASP A 1 91 ? 11.289 15.5 -2.703 1 91.5 91 ASP A CA 1
ATOM 653 C C . ASP A 1 91 ? 9.789 15.305 -2.469 1 91.5 91 ASP A C 1
ATOM 655 O O . ASP A 1 91 ? 9.164 14.445 -3.094 1 91.5 91 ASP A O 1
ATOM 659 N N . LEU A 1 92 ? 9.227 16.141 -1.663 1 92.94 92 LEU A N 1
ATOM 660 C CA . LEU A 1 92 ? 7.84 15.977 -1.241 1 92.94 92 LEU A CA 1
ATOM 661 C C . LEU A 1 92 ? 6.887 16.156 -2.416 1 92.94 92 LEU A C 1
ATOM 663 O O . LEU A 1 92 ? 5.84 15.516 -2.482 1 92.94 92 LEU A O 1
ATOM 667 N N . GLU A 1 93 ? 7.234 17.031 -3.307 1 94.06 93 GLU A N 1
ATOM 668 C CA . GLU A 1 93 ? 6.367 17.281 -4.453 1 94.06 93 GLU A CA 1
ATOM 669 C C . GLU A 1 93 ? 6.25 16.047 -5.336 1 94.06 93 GLU A C 1
ATOM 671 O O . GLU A 1 93 ? 5.148 15.672 -5.746 1 94.06 93 GLU A O 1
ATOM 676 N N . ILE A 1 94 ? 7.336 15.398 -5.57 1 94.19 94 ILE A N 1
ATOM 677 C CA . ILE A 1 94 ? 7.344 14.188 -6.387 1 94.19 94 ILE A CA 1
ATOM 678 C C . ILE A 1 94 ? 6.621 13.07 -5.648 1 94.19 94 ILE A C 1
ATOM 680 O O . ILE A 1 94 ? 5.801 12.359 -6.238 1 94.19 94 ILE A O 1
ATOM 684 N N . VAL A 1 95 ? 6.875 12.945 -4.391 1 94.75 95 VAL A N 1
ATOM 685 C CA . VAL A 1 95 ? 6.297 11.875 -3.582 1 94.75 95 VAL A CA 1
ATOM 686 C C . VAL A 1 95 ? 4.781 12.055 -3.5 1 94.75 95 VAL A C 1
ATOM 688 O O . VAL A 1 95 ? 4.031 11.086 -3.656 1 94.75 95 VAL A O 1
ATOM 691 N N . MET A 1 96 ? 4.348 13.289 -3.324 1 96.38 96 MET A N 1
ATOM 692 C CA . MET A 1 96 ? 2.914 13.523 -3.186 1 96.38 96 MET A CA 1
ATOM 693 C C . MET A 1 96 ? 2.199 13.32 -4.516 1 96.38 96 MET A C 1
ATOM 695 O O . MET A 1 96 ? 1.07 12.828 -4.551 1 96.38 96 MET A O 1
ATOM 699 N N . ALA A 1 97 ? 2.879 13.727 -5.59 1 96.12 97 ALA A N 1
ATOM 700 C CA . ALA A 1 97 ? 2.324 13.445 -6.914 1 96.12 97 ALA A CA 1
ATOM 701 C C . ALA A 1 97 ? 2.168 11.945 -7.141 1 96.12 97 ALA A C 1
ATOM 703 O O . ALA A 1 97 ? 1.133 11.492 -7.629 1 96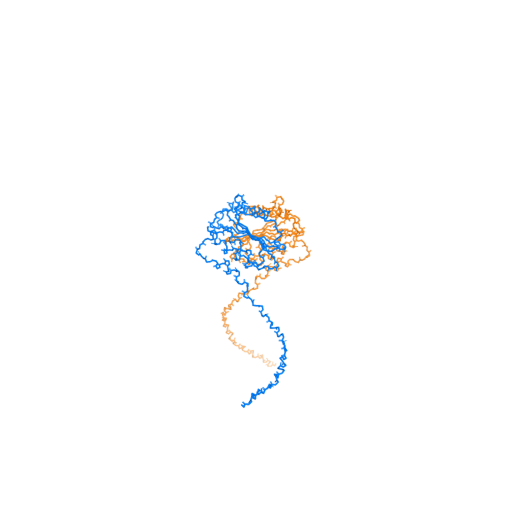.12 97 ALA A O 1
ATOM 704 N N . GLY A 1 98 ? 3.219 11.266 -6.77 1 95.31 98 GLY A N 1
ATOM 705 C CA . GLY A 1 98 ? 3.141 9.82 -6.859 1 95.31 98 GLY A CA 1
ATOM 706 C C . GLY A 1 98 ? 2.029 9.227 -6.012 1 95.31 98 GLY A C 1
ATOM 707 O O . GLY A 1 98 ? 1.261 8.391 -6.484 1 95.31 98 GLY A O 1
ATOM 708 N N . GLY A 1 99 ? 1.903 9.625 -4.738 1 97.06 99 GLY A N 1
ATOM 709 C CA . GLY A 1 99 ? 0.827 9.188 -3.865 1 97.06 99 GLY A CA 1
ATOM 710 C C . GLY A 1 99 ? -0.552 9.492 -4.422 1 97.06 99 GLY A C 1
ATOM 711 O O . GLY A 1 99 ? -1.466 8.672 -4.305 1 97.06 99 GLY A O 1
ATOM 712 N N . THR A 1 100 ? -0.676 10.625 -5.023 1 97.25 100 THR A N 1
ATOM 713 C CA . THR A 1 100 ? -1.939 11.008 -5.641 1 97.25 100 THR A CA 1
ATOM 714 C C . THR A 1 100 ? -2.32 10.031 -6.75 1 97.25 100 THR A C 1
ATOM 716 O O . THR A 1 100 ? -3.469 9.594 -6.828 1 97.25 100 THR A O 1
ATOM 719 N N . ASN A 1 101 ? -1.337 9.703 -7.57 1 96.38 101 ASN A N 1
ATOM 720 C CA . ASN A 1 101 ? -1.59 8.758 -8.648 1 96.38 101 ASN A CA 1
ATOM 721 C C . ASN A 1 101 ? -2.012 7.395 -8.117 1 96.38 101 ASN A C 1
ATOM 723 O O . ASN A 1 101 ? -2.898 6.746 -8.68 1 96.38 101 ASN A O 1
ATOM 727 N N . ILE A 1 102 ? -1.42 6.992 -7.043 1 97.12 102 ILE A N 1
ATOM 728 C CA . ILE A 1 102 ? -1.711 5.695 -6.445 1 97.12 102 ILE A CA 1
ATOM 729 C C . ILE A 1 102 ? -3.129 5.695 -5.879 1 97.12 102 ILE A C 1
ATOM 731 O O . ILE A 1 102 ? -3.906 4.773 -6.137 1 97.12 102 ILE A O 1
ATOM 735 N N . ILE A 1 103 ? -3.516 6.723 -5.148 1 95.88 103 ILE A N 1
ATOM 736 C CA . ILE A 1 103 ? -4.852 6.832 -4.57 1 95.88 103 ILE A CA 1
ATOM 737 C C . ILE A 1 103 ? -5.895 6.859 -5.688 1 95.88 103 ILE A C 1
ATOM 739 O O . ILE A 1 103 ? -6.914 6.176 -5.609 1 95.88 103 ILE A O 1
ATOM 743 N N . ARG A 1 104 ? -5.613 7.578 -6.699 1 94.75 104 ARG A N 1
ATOM 744 C CA . ARG A 1 104 ? -6.551 7.672 -7.812 1 94.75 104 ARG A CA 1
ATOM 745 C C . ARG A 1 104 ? -6.73 6.316 -8.492 1 94.75 104 ARG A C 1
ATOM 747 O O . ARG A 1 104 ? -7.848 5.941 -8.852 1 94.75 104 ARG A O 1
ATOM 754 N N . ALA A 1 105 ? -5.621 5.656 -8.703 1 94.62 105 ALA A N 1
ATOM 755 C CA . ALA A 1 105 ? -5.691 4.328 -9.297 1 94.62 105 ALA A CA 1
ATOM 756 C C . ALA A 1 105 ? -6.535 3.387 -8.445 1 94.62 105 ALA A C 1
ATOM 758 O O . ALA A 1 105 ? -7.367 2.641 -8.969 1 94.62 105 ALA A O 1
ATOM 759 N N . GLN A 1 106 ? -6.281 3.43 -7.141 1 94 106 GLN A N 1
ATOM 760 C CA . GLN A 1 106 ? -7.031 2.562 -6.238 1 94 106 GLN A CA 1
ATOM 761 C C . GLN A 1 106 ? -8.508 2.938 -6.215 1 94 106 GLN A C 1
ATOM 763 O O . GLN A 1 106 ? -9.375 2.062 -6.16 1 94 106 GLN A O 1
ATOM 768 N N . GLN A 1 107 ? -8.852 4.191 -6.25 1 89.81 107 GLN A N 1
ATOM 769 C CA . GLN A 1 107 ? -10.242 4.641 -6.266 1 89.81 107 GLN A CA 1
ATOM 770 C C . GLN A 1 107 ? -10.953 4.191 -7.539 1 89.81 107 GLN A C 1
ATOM 772 O O . GLN A 1 107 ? -12.109 3.777 -7.492 1 89.81 107 GLN A O 1
ATOM 777 N N . ARG A 1 108 ? -10.266 4.309 -8.602 1 91.12 108 ARG A N 1
ATOM 778 C CA . ARG A 1 108 ? -10.828 3.85 -9.867 1 91.12 108 ARG A CA 1
ATOM 779 C C . ARG A 1 108 ? -11.117 2.354 -9.828 1 91.12 108 ARG A C 1
ATOM 781 O O . ARG A 1 108 ? -12.164 1.903 -10.312 1 91.12 108 ARG A O 1
ATOM 788 N N . THR A 1 109 ? -10.172 1.608 -9.281 1 91.81 109 THR A N 1
ATOM 789 C CA . THR A 1 109 ? -10.352 0.165 -9.164 1 91.81 109 THR A CA 1
ATOM 790 C C . THR A 1 109 ? -11.57 -0.166 -8.312 1 91.81 109 THR A C 1
ATOM 792 O O . THR A 1 109 ? -12.383 -1.013 -8.68 1 91.81 109 THR A O 1
ATOM 795 N N . VAL A 1 110 ? -11.742 0.512 -7.25 1 86.75 110 VAL A N 1
ATOM 796 C CA . VAL A 1 110 ? -12.852 0.282 -6.328 1 86.75 110 VAL A CA 1
ATOM 797 C C . VAL A 1 110 ? -14.172 0.641 -7.004 1 86.75 110 VAL A C 1
ATOM 799 O O . VAL A 1 110 ? -15.172 -0.058 -6.836 1 86.75 110 VAL A O 1
ATOM 802 N N . SER A 1 111 ? -14.133 1.703 -7.668 1 86.56 111 SER A N 1
ATOM 803 C CA . SER A 1 111 ? -15.344 2.139 -8.359 1 86.56 111 SER A CA 1
ATOM 804 C C . SER A 1 111 ? -15.797 1.103 -9.383 1 86.56 111 SER A C 1
ATOM 806 O O . SER A 1 111 ? -17 0.94 -9.617 1 86.56 111 SER A O 1
ATOM 808 N N . MET A 1 112 ? -14.82 0.414 -9.922 1 88.88 112 MET A N 1
ATOM 809 C CA . MET A 1 112 ? -15.133 -0.59 -10.938 1 88.88 112 MET A CA 1
ATOM 810 C C . MET A 1 112 ? -15.602 -1.889 -10.289 1 88.88 112 MET A C 1
ATOM 812 O O . MET A 1 112 ? -16.344 -2.662 -10.906 1 88.88 112 MET A O 1
ATOM 816 N N . LEU A 1 113 ? -15.172 -2.275 -9.117 1 82.19 113 LEU A N 1
ATOM 817 C CA . LEU A 1 113 ? -15.508 -3.52 -8.43 1 82.19 113 LEU A CA 1
ATOM 818 C C . LEU A 1 113 ? -16.859 -3.408 -7.734 1 82.19 113 LEU A C 1
ATOM 820 O O . LEU A 1 113 ? -17.453 -4.422 -7.367 1 82.19 113 LEU A O 1
ATOM 824 N N . HIS A 1 114 ? -17.625 -2.434 -7.898 1 67.75 114 HIS A N 1
ATOM 825 C CA . HIS A 1 114 ? -18.922 -2.184 -7.289 1 67.75 114 HIS A CA 1
ATOM 826 C C . HIS A 1 114 ? -18.984 -2.758 -5.879 1 67.75 114 HIS A C 1
ATOM 828 O O . HIS A 1 114 ? -19.953 -3.436 -5.523 1 67.75 114 HIS A O 1
ATOM 834 N N . ARG A 1 115 ? -17.984 -2.709 -5.125 1 65.69 115 ARG A N 1
ATOM 835 C CA . ARG A 1 115 ? -18.047 -3.234 -3.764 1 65.69 115 ARG A CA 1
ATOM 836 C C . ARG A 1 115 ? -17.859 -2.121 -2.736 1 65.69 115 ARG A C 1
ATOM 838 O O . ARG A 1 115 ? -17.156 -1.148 -2.988 1 65.69 115 ARG A O 1
ATOM 845 N N . ASP A 1 116 ? -18.75 -2.178 -1.825 1 73.25 116 ASP A N 1
ATOM 846 C CA . ASP A 1 116 ? -18.688 -1.252 -0.697 1 73.25 116 ASP A CA 1
ATOM 847 C C . ASP A 1 116 ? -17.516 -1.58 0.222 1 73.25 116 ASP A C 1
ATOM 849 O O . ASP A 1 116 ? -17.703 -1.984 1.37 1 73.25 116 ASP A O 1
ATOM 853 N N . ASP A 1 117 ? -16.344 -1.731 -0.301 1 80.62 117 ASP A N 1
ATOM 854 C CA . ASP A 1 117 ? -15.18 -1.969 0.549 1 80.62 117 ASP A CA 1
ATOM 855 C C . ASP A 1 117 ? -14.289 -0.728 0.627 1 80.62 117 ASP A C 1
ATOM 857 O O . ASP A 1 117 ? -13.453 -0.499 -0.25 1 80.62 117 ASP A O 1
ATOM 861 N N . ALA A 1 118 ? -14.398 -0.014 1.646 1 85.81 118 ALA A N 1
ATOM 862 C CA . ALA A 1 118 ? -13.742 1.278 1.817 1 85.81 118 ALA A CA 1
ATOM 863 C C . ALA A 1 118 ? -12.227 1.107 1.959 1 85.81 118 ALA A C 1
ATOM 865 O O . ALA A 1 118 ? -11.766 0.175 2.617 1 85.81 118 ALA A O 1
ATOM 866 N N . LEU A 1 119 ? -11.586 1.964 1.28 1 91.25 119 LEU A N 1
ATOM 867 C CA . LEU A 1 119 ? -10.133 2.023 1.396 1 91.25 119 LEU A CA 1
ATOM 868 C C . LEU A 1 119 ? -9.719 2.58 2.756 1 91.25 119 LEU A C 1
ATOM 870 O O . LEU A 1 119 ? -10.18 3.65 3.16 1 91.25 119 LEU A O 1
ATOM 874 N N . ARG A 1 120 ? -8.945 1.846 3.498 1 91.75 120 ARG A N 1
ATOM 875 C CA . ARG A 1 120 ? -8.461 2.289 4.801 1 91.75 120 ARG A CA 1
ATOM 876 C C . ARG A 1 120 ? -7.109 2.984 4.68 1 91.75 120 ARG A C 1
ATOM 878 O O . ARG A 1 120 ? -6.98 4.164 5.012 1 91.75 120 ARG A O 1
ATOM 885 N N . ASP A 1 121 ? -6.105 2.271 4.176 1 95.88 121 ASP A N 1
ATOM 886 C CA . ASP A 1 121 ? -4.785 2.857 3.971 1 95.88 121 ASP A CA 1
ATOM 887 C C . ASP A 1 121 ? -3.973 2.043 2.969 1 95.88 121 ASP A C 1
ATOM 889 O O . ASP A 1 121 ? -4.348 0.92 2.623 1 95.88 121 ASP A O 1
ATOM 893 N N . ILE A 1 122 ? -2.98 2.648 2.465 1 97.88 122 ILE A N 1
ATOM 894 C CA . ILE A 1 122 ? -2.016 1.997 1.587 1 97.88 122 ILE A CA 1
ATOM 895 C C . ILE A 1 122 ? -0.613 2.119 2.18 1 97.88 122 ILE A C 1
ATOM 897 O O . ILE A 1 122 ? -0.175 3.219 2.529 1 97.88 122 ILE A O 1
ATOM 901 N N . LEU A 1 123 ? -0.009 0.999 2.328 1 97.62 123 LEU A N 1
ATOM 902 C CA . LEU A 1 123 ? 1.366 0.97 2.814 1 97.62 123 LEU A CA 1
ATOM 903 C C . LEU A 1 123 ? 2.328 0.574 1.699 1 97.62 123 LEU A C 1
ATOM 905 O O . LEU A 1 123 ? 2.17 -0.481 1.081 1 97.62 123 LEU A O 1
ATOM 909 N N . ILE A 1 124 ? 3.209 1.411 1.409 1 97 124 ILE A N 1
ATOM 910 C CA . ILE A 1 124 ? 4.289 1.12 0.473 1 97 124 ILE A CA 1
ATOM 911 C C . ILE A 1 124 ? 5.582 0.856 1.242 1 97 124 ILE A C 1
ATOM 913 O O . ILE A 1 124 ? 6.07 1.728 1.967 1 97 124 ILE A O 1
ATOM 917 N N . SER A 1 125 ? 6.105 -0.331 1.071 1 95.62 125 SER A N 1
ATOM 918 C CA . SER A 1 125 ? 7.34 -0.731 1.738 1 95.62 125 SER A CA 1
ATOM 919 C C . SER A 1 125 ? 8.531 -0.653 0.789 1 95.62 125 SER A C 1
ATOM 921 O O . SER A 1 125 ? 8.562 -1.342 -0.233 1 95.62 125 SER A O 1
ATOM 923 N N . LEU A 1 126 ? 9.445 0.164 1.146 1 92.69 126 LEU A N 1
ATOM 924 C CA . LEU A 1 126 ? 10.711 0.27 0.423 1 92.69 126 LEU A CA 1
ATOM 925 C C . LEU A 1 126 ? 11.859 -0.297 1.251 1 92.69 126 LEU A C 1
ATOM 927 O O . LEU A 1 126 ? 11.648 -0.786 2.363 1 92.69 126 LEU A O 1
ATOM 931 N N . LYS A 1 127 ? 13.008 -0.302 0.713 1 91.25 127 LYS A N 1
ATOM 932 C CA . LYS A 1 127 ? 14.164 -0.835 1.426 1 91.25 127 LYS A CA 1
ATOM 933 C C . LYS A 1 127 ? 14.484 -0.002 2.664 1 91.25 127 LYS A C 1
ATOM 935 O O . LYS A 1 127 ? 14.773 -0.55 3.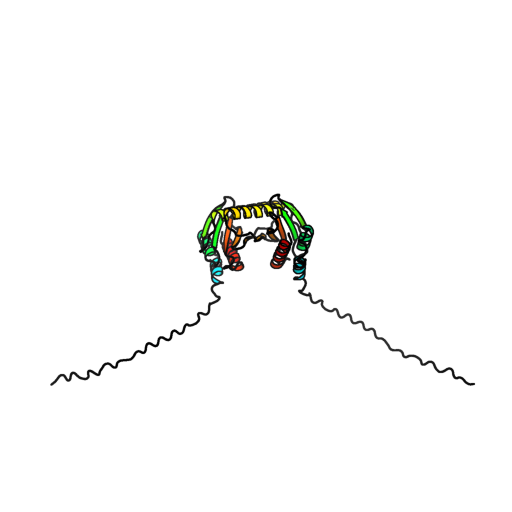73 1 91.25 127 LYS A O 1
ATOM 940 N N . GLN A 1 128 ? 14.344 1.32 2.557 1 91.56 128 GLN A N 1
ATOM 941 C CA . GLN A 1 128 ? 14.797 2.188 3.641 1 91.56 128 GLN A CA 1
ATOM 942 C C . GLN A 1 128 ? 13.625 2.928 4.273 1 91.56 128 GLN A C 1
ATOM 944 O O . GLN A 1 128 ? 13.75 3.488 5.367 1 91.56 128 GLN A O 1
ATOM 949 N N . GLN A 1 129 ? 12.562 2.945 3.551 1 93.62 129 GLN A N 1
ATOM 950 C CA . GLN A 1 129 ? 11.469 3.781 4.039 1 93.62 129 GLN A CA 1
ATOM 951 C C . GLN A 1 129 ? 10.133 3.055 3.936 1 93.62 129 GLN A C 1
ATOM 953 O O . GLN A 1 129 ? 9.984 2.123 3.143 1 93.62 129 GLN A O 1
ATOM 958 N N . TYR A 1 130 ? 9.18 3.463 4.781 1 95.94 130 TYR A N 1
ATOM 959 C CA . TYR A 1 130 ? 7.758 3.18 4.617 1 95.94 130 TYR A CA 1
ATOM 960 C C . TYR A 1 130 ? 7 4.434 4.195 1 95.94 130 TYR A C 1
ATOM 962 O O . TYR A 1 130 ? 7.258 5.523 4.707 1 95.94 130 TYR A O 1
ATOM 970 N N . HIS A 1 131 ? 6.18 4.238 3.268 1 96.75 131 HIS A N 1
ATOM 971 C CA . HIS A 1 131 ? 5.219 5.277 2.902 1 96.75 131 HIS A CA 1
ATOM 972 C C . HIS A 1 131 ? 3.793 4.848 3.234 1 96.75 131 HIS A C 1
ATOM 974 O O . HIS A 1 131 ? 3.371 3.746 2.877 1 96.75 131 HIS A O 1
ATOM 980 N N . LEU A 1 132 ? 3.115 5.688 3.906 1 97.62 132 LEU A N 1
ATOM 981 C CA . LEU A 1 132 ? 1.753 5.383 4.328 1 97.62 132 LEU A CA 1
ATOM 982 C C . LEU A 1 132 ? 0.778 6.438 3.814 1 97.62 132 LEU A C 1
ATOM 984 O O . LEU A 1 132 ? 0.998 7.637 4.004 1 97.62 132 LEU A O 1
ATOM 988 N N . LEU A 1 133 ? -0.217 5.992 3.121 1 97.81 133 LEU A N 1
ATOM 989 C CA . LEU A 1 133 ? -1.28 6.836 2.59 1 97.81 133 LEU A CA 1
ATOM 990 C C . LEU A 1 133 ? -2.617 6.5 3.24 1 97.81 133 LEU A C 1
ATOM 992 O O . LEU A 1 133 ? -3.018 5.336 3.277 1 97.81 133 LEU A O 1
ATOM 996 N N . CYS A 1 134 ? -3.309 7.52 3.717 1 96.44 134 CYS A N 1
ATOM 997 C CA . CYS A 1 134 ? -4.59 7.301 4.379 1 96.44 134 CYS A CA 1
ATOM 998 C C . CYS A 1 134 ? -5.633 8.305 3.895 1 96.44 134 CYS A C 1
ATOM 1000 O O . CYS A 1 134 ? -5.543 9.492 4.207 1 96.44 134 CYS A O 1
ATOM 1002 N N . PRO A 1 135 ? -6.566 7.766 3.146 1 94 135 PRO A N 1
ATOM 1003 C CA . PRO A 1 135 ? -7.648 8.672 2.748 1 94 135 PRO A CA 1
ATOM 1004 C C . PRO A 1 135 ? -8.453 9.188 3.938 1 94 135 PRO A C 1
ATOM 1006 O O . PRO A 1 135 ? -8.672 8.445 4.902 1 94 135 PRO A O 1
ATOM 1009 N N . CYS A 1 136 ? -8.875 10.414 3.857 1 90.81 136 CYS A N 1
ATOM 1010 C CA . CYS A 1 136 ? -9.703 10.992 4.91 1 90.81 136 CYS A CA 1
ATOM 1011 C C . CYS A 1 136 ? -11.18 10.719 4.652 1 90.81 136 CYS A C 1
ATOM 1013 O O . CYS A 1 136 ? -11.719 11.117 3.621 1 90.81 136 CYS A O 1
ATOM 1015 N N . SER A 1 137 ? -11.797 10.109 5.543 1 82.19 137 SER A N 1
ATOM 1016 C CA . SER A 1 137 ? -13.18 9.695 5.391 1 82.19 137 SER A CA 1
ATOM 1017 C C . SER A 1 137 ? -14.133 10.875 5.527 1 82.19 137 SER A C 1
ATOM 1019 O O . SER A 1 137 ? -15.211 10.891 4.918 1 82.19 137 SER A O 1
ATOM 1021 N N . GLN A 1 138 ? -13.719 11.82 6.352 1 79.44 138 GLN A N 1
ATOM 1022 C CA . GLN A 1 138 ? -14.617 12.922 6.66 1 79.44 138 GLN A CA 1
ATOM 1023 C C . GLN A 1 138 ? -14.5 14.039 5.625 1 79.44 138 GLN A C 1
ATOM 1025 O O . GLN A 1 138 ? -15.359 14.914 5.547 1 79.44 138 GLN A O 1
ATOM 1030 N N . ARG A 1 139 ? -13.422 14.117 4.965 1 77.5 139 ARG A N 1
ATOM 1031 C CA . ARG A 1 139 ? -13.227 15.102 3.902 1 77.5 139 ARG A CA 1
ATOM 1032 C C . ARG A 1 139 ? -13.008 14.414 2.559 1 77.5 139 ARG A C 1
ATOM 1034 O O . ARG A 1 139 ? -12.07 13.633 2.396 1 77.5 139 ARG A O 1
ATOM 1041 N N . GLU A 1 140 ? -13.906 14.766 1.748 1 78.5 140 GLU A N 1
ATOM 1042 C CA . GLU A 1 140 ? -13.852 14.125 0.438 1 78.5 140 GLU A CA 1
ATOM 1043 C C . GLU A 1 140 ? -12.555 14.484 -0.293 1 78.5 140 GLU A C 1
ATOM 1045 O O . GLU A 1 140 ? -12.055 15.602 -0.162 1 78.5 140 GLU A O 1
ATOM 1050 N N . ASN A 1 141 ? -11.883 13.602 -0.918 1 90.25 141 ASN A N 1
ATOM 1051 C CA . ASN A 1 141 ? -10.797 13.727 -1.885 1 90.25 141 ASN A CA 1
ATOM 1052 C C . ASN A 1 141 ? -9.484 14.109 -1.205 1 90.25 141 ASN A C 1
ATOM 1054 O O . ASN A 1 141 ? -8.656 14.812 -1.788 1 90.25 141 ASN A O 1
ATOM 1058 N N . MET A 1 142 ? -9.367 13.891 0.084 1 94 142 MET A N 1
ATOM 1059 C CA . MET A 1 142 ? -8.117 14.188 0.781 1 94 142 MET A CA 1
ATOM 1060 C C . MET A 1 142 ? -7.496 12.922 1.355 1 94 142 MET A C 1
ATOM 1062 O O . MET A 1 142 ? -8.211 12 1.752 1 94 142 MET A O 1
ATOM 1066 N N . PHE A 1 143 ? -6.223 13.008 1.395 1 96.06 143 PHE A N 1
ATOM 1067 C CA . PHE A 1 143 ? -5.523 11.93 2.084 1 96.06 143 PHE A CA 1
ATOM 1068 C C . PHE A 1 143 ? -4.309 12.469 2.834 1 96.06 143 PHE A C 1
ATOM 1070 O O . PHE A 1 143 ? -3.793 13.539 2.502 1 96.06 143 PHE A O 1
ATOM 1077 N N . ILE A 1 144 ? -3.928 11.742 3.85 1 96.56 144 ILE A N 1
ATOM 1078 C CA . ILE A 1 144 ? -2.711 12.008 4.609 1 96.56 144 ILE A CA 1
ATOM 1079 C C . ILE A 1 144 ? -1.59 11.094 4.129 1 96.56 144 ILE A C 1
ATOM 1081 O O . ILE A 1 144 ? -1.812 9.898 3.891 1 96.56 144 ILE A O 1
ATOM 1085 N N . TYR A 1 145 ? -0.439 11.719 3.973 1 97.5 145 TYR A N 1
ATOM 1086 C CA . TYR A 1 145 ? 0.752 10.992 3.549 1 97.5 145 TYR A CA 1
ATOM 1087 C C . TYR A 1 145 ? 1.884 11.164 4.555 1 97.5 145 TYR A C 1
ATOM 1089 O O . TYR A 1 145 ? 2.23 12.297 4.922 1 97.5 145 TYR A O 1
ATOM 1097 N N . ILE A 1 146 ? 2.51 10 4.98 1 97.06 146 ILE A N 1
ATOM 1098 C CA . ILE A 1 146 ? 3.684 10.148 5.836 1 97.06 146 ILE A CA 1
ATOM 1099 C C . ILE A 1 146 ? 4.812 9.258 5.316 1 97.06 146 ILE A C 1
ATOM 1101 O O . ILE A 1 146 ? 4.566 8.172 4.789 1 97.06 146 ILE A O 1
ATOM 1105 N N . ILE A 1 147 ? 5.988 9.75 5.418 1 96.38 147 ILE A N 1
ATOM 1106 C CA . ILE A 1 147 ? 7.215 9.016 5.121 1 96.38 147 ILE A CA 1
ATOM 1107 C C . ILE A 1 147 ? 7.895 8.594 6.422 1 96.38 147 ILE A C 1
ATOM 1109 O O . ILE A 1 147 ? 8.133 9.422 7.305 1 96.38 147 ILE A O 1
ATOM 1113 N N . ILE A 1 148 ? 8.195 7.312 6.5 1 95.69 148 ILE A N 1
ATOM 1114 C CA . ILE A 1 148 ? 8.688 6.738 7.746 1 95.69 148 ILE A CA 1
ATOM 1115 C C . ILE A 1 148 ? 10.039 6.074 7.508 1 95.69 148 ILE A C 1
ATOM 1117 O O . ILE A 1 148 ? 10.211 5.324 6.543 1 95.69 148 ILE A O 1
ATOM 1121 N N . ASP A 1 149 ? 10.961 6.332 8.414 1 95.19 149 ASP A N 1
ATOM 1122 C CA . ASP A 1 149 ? 12.266 5.676 8.367 1 95.19 149 ASP A CA 1
ATOM 1123 C C . ASP A 1 149 ? 12.18 4.25 8.914 1 95.19 149 ASP A C 1
ATOM 1125 O O . ASP A 1 149 ? 11.82 4.047 10.078 1 95.19 149 ASP A O 1
ATOM 1129 N N . ARG A 1 150 ? 12.562 3.361 8.117 1 93.44 150 ARG A N 1
ATOM 1130 C CA . ARG A 1 150 ? 12.422 1.953 8.469 1 93.44 150 ARG A CA 1
ATOM 1131 C C . ARG A 1 150 ? 13.32 1.588 9.648 1 93.44 150 ARG A C 1
ATOM 1133 O O . ARG A 1 150 ? 12.969 0.735 10.461 1 93.44 150 ARG A O 1
ATOM 1140 N N . LYS A 1 151 ? 14.422 2.1 9.82 1 93 151 LYS A N 1
ATOM 1141 C CA . LYS A 1 151 ? 15.438 1.733 10.812 1 93 151 LYS A CA 1
ATOM 1142 C C . LYS A 1 151 ? 15.078 2.279 12.195 1 93 151 LYS A C 1
ATOM 1144 O O . LYS A 1 151 ? 15.234 1.586 13.195 1 93 151 LYS A O 1
ATOM 1149 N N . THR A 1 152 ? 14.492 3.42 12.227 1 92.25 152 THR A N 1
ATOM 1150 C CA . THR A 1 152 ? 14.344 4.113 13.5 1 92.25 152 THR A CA 1
ATOM 1151 C C . THR A 1 152 ? 12.898 4.07 13.984 1 92.25 152 THR A C 1
ATOM 1153 O O . THR A 1 152 ? 12.633 4.172 15.18 1 92.25 152 THR A O 1
ATOM 1156 N N . ALA A 1 153 ? 11.984 3.842 13.094 1 94.19 153 ALA A N 1
ATOM 1157 C CA . ALA A 1 153 ? 10.578 4.023 13.445 1 94.19 153 ALA A CA 1
ATOM 1158 C C . ALA A 1 153 ? 9.93 2.697 13.836 1 94.19 153 ALA A C 1
ATOM 1160 O O . ALA A 1 153 ? 10.375 1.633 13.398 1 94.19 153 ALA A O 1
ATOM 1161 N N . ASN A 1 154 ? 8.992 2.891 14.781 1 94.44 154 ASN A N 1
ATOM 1162 C CA . ASN A 1 154 ? 8.023 1.822 14.992 1 94.44 154 ASN A CA 1
ATOM 1163 C C . ASN A 1 154 ? 6.801 1.992 14.094 1 94.44 154 ASN A C 1
ATOM 1165 O O . ASN A 1 154 ? 5.996 2.902 14.297 1 94.44 154 ASN A O 1
ATOM 1169 N N . LEU A 1 155 ? 6.621 1.042 13.172 1 93.81 155 LEU A N 1
ATOM 1170 C CA . LEU A 1 155 ? 5.578 1.164 12.164 1 93.81 155 LEU A CA 1
ATOM 1171 C C . LEU A 1 155 ? 4.199 1.212 12.805 1 93.81 155 LEU A C 1
ATOM 1173 O O . LEU A 1 155 ? 3.336 1.984 12.383 1 93.81 155 LEU A O 1
ATOM 1177 N N . SER A 1 156 ? 3.99 0.317 13.797 1 94.56 156 SER A N 1
ATOM 1178 C CA . SER A 1 156 ? 2.684 0.256 14.438 1 94.56 156 SER A CA 1
ATOM 1179 C C . SER A 1 156 ? 2.322 1.592 15.086 1 94.56 156 SER A C 1
ATOM 1181 O O . SER A 1 156 ? 1.178 2.043 14.984 1 94.56 156 SER A O 1
ATOM 1183 N N . ILE A 1 157 ? 3.293 2.275 15.68 1 92.94 157 ILE A N 1
ATOM 1184 C CA . ILE A 1 157 ? 3.078 3.57 16.312 1 92.94 157 ILE A CA 1
ATOM 1185 C C . ILE A 1 157 ? 2.766 4.621 15.25 1 92.94 157 ILE A C 1
ATOM 1187 O O . ILE A 1 157 ? 1.824 5.402 15.398 1 92.94 157 ILE A O 1
ATOM 1191 N N . CYS A 1 158 ? 3.529 4.605 14.18 1 95.56 158 CYS A N 1
ATOM 1192 C CA . CYS A 1 158 ? 3.344 5.578 13.109 1 95.56 158 CYS A CA 1
ATOM 1193 C C . CYS A 1 158 ? 1.98 5.41 12.453 1 95.56 158 CYS A C 1
ATOM 1195 O O . CYS A 1 158 ? 1.291 6.395 12.18 1 95.56 158 CYS A O 1
ATOM 1197 N N . ARG A 1 159 ? 1.63 4.211 12.219 1 95.44 159 ARG A N 1
ATOM 1198 C CA . ARG A 1 159 ? 0.332 3.926 11.617 1 95.44 159 ARG A CA 1
ATOM 1199 C C . ARG A 1 159 ? -0.805 4.375 12.531 1 95.44 159 ARG A C 1
ATOM 1201 O O . ARG A 1 159 ? -1.792 4.949 12.062 1 95.44 159 ARG A O 1
ATOM 1208 N N . ASN A 1 160 ? -0.659 4.094 13.773 1 93.94 160 ASN A N 1
ATOM 1209 C CA . ASN A 1 160 ? -1.668 4.539 14.727 1 93.94 160 ASN A CA 1
ATOM 1210 C C . ASN A 1 160 ? -1.758 6.062 14.781 1 93.94 160 ASN A C 1
ATOM 1212 O O . ASN A 1 160 ? -2.854 6.621 14.852 1 93.94 160 ASN A O 1
ATOM 1216 N N . ALA A 1 161 ? -0.631 6.672 14.758 1 93.12 161 ALA A N 1
ATOM 1217 C CA . ALA A 1 161 ? -0.608 8.133 14.727 1 93.12 161 ALA A CA 1
ATOM 1218 C C . ALA A 1 161 ? -1.332 8.664 13.5 1 93.12 161 ALA A C 1
ATOM 1220 O O . ALA A 1 161 ? -2.049 9.664 13.578 1 93.12 161 ALA A O 1
ATOM 1221 N N . MET A 1 162 ? -1.163 8.047 12.414 1 94.19 162 MET A N 1
ATOM 1222 C CA . MET A 1 162 ? -1.822 8.422 11.172 1 94.19 162 MET A CA 1
ATOM 1223 C C . MET A 1 162 ? -3.338 8.312 11.297 1 94.19 162 MET A C 1
ATOM 1225 O O . MET A 1 162 ? -4.066 9.219 10.891 1 94.19 162 MET A O 1
ATOM 1229 N N . PHE A 1 163 ? -3.799 7.277 11.906 1 91.38 163 PHE A N 1
ATOM 1230 C CA . PHE A 1 163 ? -5.234 7.082 12.062 1 91.38 163 PHE A CA 1
ATOM 1231 C C . PHE A 1 163 ? -5.824 8.117 13.016 1 91.38 163 PHE A C 1
ATOM 1233 O O . PHE A 1 163 ? -6.938 8.602 12.797 1 91.38 163 PHE A O 1
ATOM 1240 N N . CYS A 1 164 ? -5.07 8.43 14.008 1 90.06 164 CYS A N 1
ATOM 1241 C CA . CYS A 1 164 ? -5.512 9.477 14.914 1 90.06 164 CYS A CA 1
ATOM 1242 C C . CYS A 1 164 ? -5.605 10.82 14.195 1 90.06 164 CYS A C 1
ATOM 1244 O O . CYS A 1 164 ? -6.566 11.562 14.383 1 90.06 164 CYS A O 1
ATOM 1246 N N . ALA A 1 165 ? -4.602 11.078 13.406 1 90.31 165 ALA A N 1
ATOM 1247 C CA . ALA A 1 165 ? -4.602 12.32 12.641 1 90.31 165 ALA A CA 1
ATOM 1248 C C . ALA A 1 165 ? -5.777 12.367 11.672 1 90.31 165 ALA A C 1
ATOM 1250 O O . ALA A 1 165 ? -6.438 13.398 11.531 1 90.31 165 ALA A O 1
ATOM 1251 N N . GLU A 1 166 ? -6 11.266 10.977 1 88.5 166 GLU A N 1
ATOM 1252 C CA . GLU A 1 166 ? -7.117 11.18 10.039 1 88.5 166 GLU A CA 1
ATOM 1253 C C . GLU A 1 166 ? -8.445 11.461 10.734 1 88.5 166 GLU A C 1
ATOM 1255 O O . GLU A 1 166 ? -9.305 12.156 10.18 1 88.5 166 GLU A O 1
ATOM 1260 N N . ALA A 1 167 ? -8.602 10.969 11.945 1 85.56 167 ALA A N 1
ATOM 1261 C CA . ALA A 1 167 ? -9.836 11.156 12.711 1 85.56 167 ALA A CA 1
ATOM 1262 C C . ALA A 1 167 ? -10.031 12.617 13.094 1 85.56 167 ALA A C 1
ATOM 1264 O O . ALA A 1 167 ? -11.148 13.055 13.359 1 85.56 167 ALA A O 1
ATOM 1265 N N . MET A 1 168 ? -8.945 13.328 13.031 1 83.81 168 MET A N 1
ATOM 1266 C CA . MET A 1 168 ? -8.984 14.734 13.438 1 83.81 168 MET A CA 1
ATOM 1267 C C . MET A 1 168 ? -9.289 15.633 12.242 1 83.81 168 MET A C 1
ATOM 1269 O O . MET A 1 168 ? -9.664 16.797 12.422 1 83.81 168 MET A O 1
ATOM 1273 N N . VAL A 1 169 ? -9.023 15.086 11.094 1 80.81 169 VAL A N 1
ATOM 1274 C CA . VAL A 1 169 ? -9.312 15.875 9.898 1 80.81 169 VAL A CA 1
ATOM 1275 C C . VAL A 1 169 ? -10.82 15.961 9.68 1 80.81 169 VAL A C 1
ATOM 1277 O O . VAL A 1 169 ? -11.477 14.945 9.445 1 80.81 169 VAL A O 1
ATOM 1280 N N . VAL A 1 170 ? -11.531 17.016 10.141 1 66.56 170 VAL A N 1
ATOM 1281 C CA . VAL A 1 170 ? -12.961 17.25 10.008 1 66.56 170 VAL A CA 1
ATOM 1282 C C . VAL A 1 170 ? -13.219 18.391 9.039 1 66.56 170 VAL A C 1
ATOM 1284 O O . VAL A 1 170 ? -12.398 19.297 8.906 1 66.56 170 VAL A O 1
ATOM 1287 N N .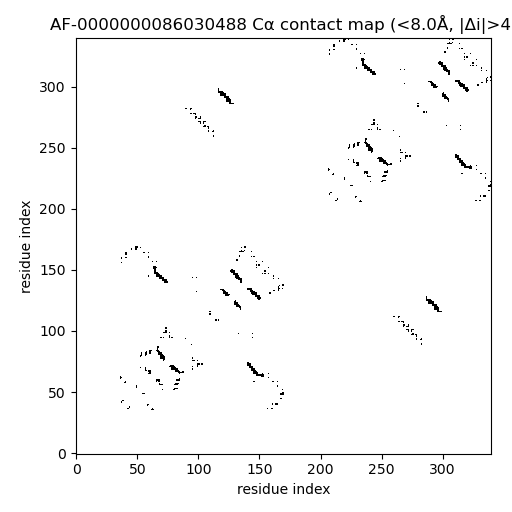 MET B 1 1 ? -6.668 -106.812 24.953 1 20.42 1 MET B N 1
ATOM 1288 C CA . MET B 1 1 ? -6.555 -106.062 26.188 1 20.42 1 MET B CA 1
ATOM 1289 C C . MET B 1 1 ? -7.344 -104.812 26.125 1 20.42 1 MET B C 1
ATOM 1291 O O . MET B 1 1 ? -7.602 -104.25 25.031 1 20.42 1 MET B O 1
ATOM 1295 N N . ALA B 1 2 ? -7.59 -104.188 27.406 1 31.12 2 ALA B N 1
ATOM 1296 C CA . ALA B 1 2 ? -8.641 -103.375 28.047 1 31.12 2 ALA B CA 1
ATOM 1297 C C . ALA B 1 2 ? -8.578 -101.938 27.609 1 31.12 2 ALA B C 1
ATOM 1299 O O . ALA B 1 2 ? -9.172 -101.062 28.25 1 31.12 2 ALA B O 1
ATOM 1300 N N . THR B 1 3 ? -7.965 -101.5 26.344 1 29.53 3 THR B N 1
ATOM 1301 C CA . THR B 1 3 ? -7.316 -100.188 26.266 1 29.53 3 THR B CA 1
ATOM 1302 C C . THR B 1 3 ? -8.344 -99.062 26.359 1 29.53 3 THR B C 1
ATOM 1304 O O . THR B 1 3 ? -9.258 -99 25.547 1 29.53 3 THR B O 1
ATOM 1307 N N . GLU B 1 4 ? -8.586 -98.438 27.562 1 30.62 4 GLU B N 1
ATOM 1308 C CA . GLU B 1 4 ? -9.516 -97.562 28.219 1 30.62 4 GLU B CA 1
ATOM 1309 C C . GLU B 1 4 ? -9.469 -96.188 27.594 1 30.62 4 GLU B C 1
ATOM 1311 O O . GLU B 1 4 ? -8.406 -95.562 27.531 1 30.62 4 GLU B O 1
ATOM 1316 N N . LYS B 1 5 ? -10.188 -95.875 26.484 1 37.31 5 LYS B N 1
ATOM 1317 C CA . LYS B 1 5 ? -10.242 -94.688 25.688 1 37.31 5 LYS B CA 1
ATOM 1318 C C . LYS B 1 5 ? -10.602 -93.438 26.531 1 37.31 5 LYS B C 1
ATOM 1320 O O . LYS B 1 5 ? -11.672 -93.375 27.141 1 37.31 5 LYS B O 1
ATOM 1325 N N . PRO B 1 6 ? -9.57 -92.688 27.188 1 33.53 6 PRO B N 1
ATOM 1326 C CA . PRO B 1 6 ? -9.836 -91.812 28.312 1 33.53 6 PRO B CA 1
ATOM 1327 C C . PRO B 1 6 ? -10.836 -90.688 27.938 1 33.53 6 PRO B C 1
ATOM 1329 O O . PRO B 1 6 ? -11.078 -90.438 26.766 1 33.53 6 PRO B O 1
ATOM 1332 N N . LYS B 1 7 ? -11.398 -89.938 29.016 1 31.98 7 LYS B N 1
ATOM 1333 C CA . LYS B 1 7 ? -12.484 -89.125 29.484 1 31.98 7 LYS B CA 1
ATOM 1334 C C . LYS B 1 7 ? -12.297 -87.688 29.016 1 31.98 7 LYS B C 1
ATOM 1336 O O . LYS B 1 7 ? -11.312 -87 29.359 1 31.98 7 LYS B O 1
ATOM 1341 N N . ILE B 1 8 ? -12.547 -87.312 27.703 1 31.34 8 ILE B N 1
ATOM 1342 C CA . ILE B 1 8 ? -12.312 -86 27.094 1 31.34 8 ILE B CA 1
ATOM 1343 C C . ILE B 1 8 ? -13.016 -84.875 27.906 1 31.34 8 ILE B C 1
ATOM 1345 O O . ILE B 1 8 ? -14.227 -85 28.125 1 31.34 8 ILE B O 1
ATOM 1349 N N . ILE B 1 9 ? -12.258 -84.188 28.812 1 30.86 9 ILE B N 1
ATOM 1350 C CA . ILE B 1 9 ? -12.562 -83.188 29.875 1 30.86 9 ILE B CA 1
ATOM 1351 C C . ILE B 1 9 ? -13.32 -82 29.281 1 30.86 9 ILE B C 1
ATOM 1353 O O . ILE B 1 9 ? -13.008 -81.562 28.172 1 30.86 9 ILE B O 1
ATOM 1357 N N . PRO B 1 10 ? -14.414 -81.5 29.859 1 32.09 10 PRO B N 1
ATOM 1358 C CA . PRO B 1 10 ? -15.555 -80.625 29.547 1 32.09 10 PRO B CA 1
ATOM 1359 C C . PRO B 1 10 ? -15.172 -79.188 29.438 1 32.09 10 PRO B C 1
ATOM 1361 O O . PRO B 1 10 ? -14.664 -78.562 30.406 1 32.09 10 PRO B O 1
ATOM 1364 N N . PRO B 1 11 ? -14.281 -78.75 28.375 1 28.67 11 PRO B N 1
ATOM 1365 C CA . PRO B 1 11 ? -13.609 -77.438 28.547 1 28.67 11 PRO B CA 1
ATOM 1366 C C . PRO B 1 11 ? -14.57 -76.312 28.984 1 28.67 11 PRO B C 1
ATOM 1368 O O . PRO B 1 11 ? -15.766 -76.375 28.703 1 28.67 11 PRO B O 1
ATOM 1371 N N . MET B 1 12 ? -14.273 -75.562 30.078 1 26.27 12 MET B N 1
ATOM 1372 C CA . MET B 1 12 ? -14.812 -74.5 30.953 1 26.27 12 MET B CA 1
ATOM 1373 C C . MET B 1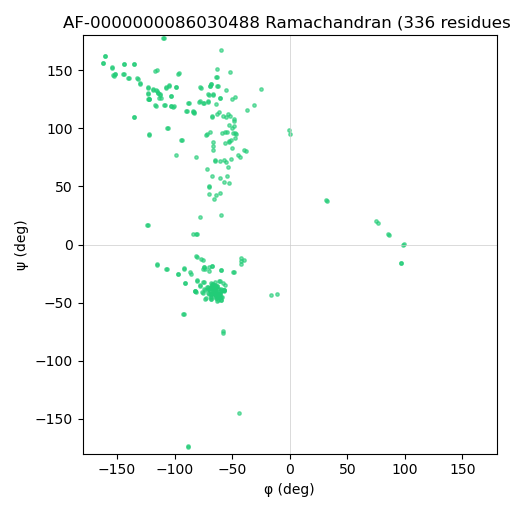 12 ? -15.281 -73.312 30.141 1 26.27 12 MET B C 1
ATOM 1375 O O . MET B 1 12 ? -14.812 -73.062 29.016 1 26.27 12 MET B O 1
ATOM 1379 N N . GLY B 1 13 ? -16.359 -72.5 30.547 1 25.48 13 GLY B N 1
ATOM 1380 C CA . GLY B 1 13 ? -17.469 -71.625 30.281 1 25.48 13 GLY B CA 1
ATOM 1381 C C . GLY B 1 13 ? -17.031 -70.188 30.094 1 25.48 13 GLY B C 1
ATOM 1382 O O . GLY B 1 13 ? -17.875 -69.25 30.031 1 25.48 13 GLY B O 1
ATOM 1383 N N . LEU B 1 14 ? -15.641 -69.688 29.984 1 27.69 14 LEU B N 1
ATOM 1384 C CA . LEU B 1 14 ? -15.297 -68.375 30.469 1 27.69 14 LEU B CA 1
ATOM 1385 C C . LEU B 1 14 ? -16.078 -67.312 29.719 1 27.69 14 LEU B C 1
ATOM 1387 O O . LEU B 1 14 ? -16.094 -67.312 28.484 1 27.69 14 LEU B O 1
ATOM 1391 N N . ALA B 1 15 ? -17.016 -66.562 30.406 1 26.19 15 ALA B N 1
ATOM 1392 C CA . ALA B 1 15 ? -18.016 -65.562 30.203 1 26.19 15 ALA B CA 1
ATOM 1393 C C . ALA B 1 15 ? -17.375 -64.25 29.734 1 26.19 15 ALA B C 1
ATOM 1395 O O . ALA B 1 15 ? -16.625 -63.594 30.469 1 26.19 15 ALA B O 1
ATOM 1396 N N . LEU B 1 16 ? -16.828 -64.062 28.453 1 24.16 16 LEU B N 1
ATOM 1397 C CA . LEU B 1 16 ? -16.156 -62.906 27.922 1 24.16 16 LEU B CA 1
ATOM 1398 C C . LEU B 1 16 ? -17.078 -61.688 27.938 1 24.16 16 LEU B C 1
ATOM 1400 O O . LEU B 1 16 ? -18.078 -61.656 27.203 1 24.16 16 LEU B O 1
ATOM 1404 N N . ARG B 1 17 ? -17.359 -61.125 29.172 1 22.8 17 ARG B N 1
ATOM 1405 C CA . ARG B 1 17 ? -18.219 -59.938 29.266 1 22.8 17 ARG B CA 1
ATOM 1406 C C . ARG B 1 17 ? -17.641 -58.781 28.469 1 22.8 17 ARG B C 1
ATOM 1408 O O . ARG B 1 17 ? -16.516 -58.344 28.734 1 22.8 17 ARG B O 1
ATOM 1415 N N . ILE B 1 18 ? -17.984 -58.469 27.219 1 22.2 18 ILE B N 1
ATOM 1416 C CA . ILE B 1 18 ? -17.641 -57.5 26.188 1 22.2 18 ILE B CA 1
ATOM 1417 C C . ILE B 1 18 ? -18.047 -56.094 26.656 1 22.2 18 ILE B C 1
ATOM 1419 O O . ILE B 1 18 ? -19.234 -55.75 26.562 1 22.2 18 ILE B O 1
ATOM 1423 N N . HIS B 1 19 ? -17.906 -55.625 27.938 1 21.94 19 HIS B N 1
ATOM 1424 C CA . HIS B 1 19 ? -18.562 -54.344 28.141 1 21.94 19 HIS B CA 1
ATOM 1425 C C . HIS B 1 19 ? -17.891 -53.219 27.344 1 21.94 19 HIS B C 1
ATOM 1427 O O . HIS B 1 19 ? -16.688 -52.969 27.516 1 21.94 19 HIS B O 1
ATOM 1433 N N . LYS B 1 20 ? -18.156 -52.844 26.094 1 21.03 20 LYS B N 1
ATOM 1434 C CA . LYS B 1 20 ? -17.609 -51.875 25.172 1 21.03 20 LYS B CA 1
ATOM 1435 C C . LYS B 1 20 ? -17.875 -50.438 25.656 1 21.03 20 LYS B C 1
ATOM 1437 O O . LYS B 1 20 ? -19.016 -49.969 25.641 1 21.03 20 LYS B O 1
ATOM 1442 N N . THR B 1 21 ? -17.453 -49.906 26.844 1 21.92 21 THR B N 1
ATOM 1443 C CA . THR B 1 21 ? -17.797 -48.531 27.172 1 21.92 21 THR B CA 1
ATOM 1444 C C . THR B 1 2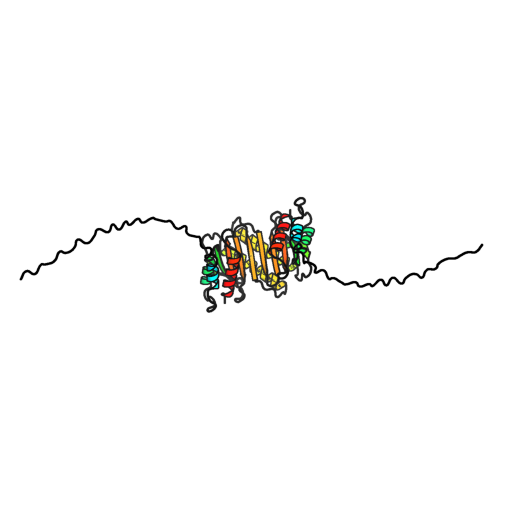1 ? -17.156 -47.562 26.188 1 21.92 21 THR B C 1
ATOM 1446 O O . THR B 1 21 ? -15.984 -47.688 25.844 1 21.92 21 THR B O 1
ATOM 1449 N N . ASN B 1 22 ? -17.938 -46.688 25.406 1 22.05 22 ASN B N 1
ATOM 1450 C CA . ASN B 1 22 ? -17.812 -45.656 24.375 1 22.05 22 ASN B CA 1
ATOM 1451 C C . ASN B 1 22 ? -17.062 -44.438 24.891 1 22.05 22 ASN B C 1
ATOM 1453 O O . ASN B 1 22 ? -17.641 -43.594 25.578 1 22.05 22 ASN B O 1
ATOM 1457 N N . ARG B 1 23 ? -15.969 -44.406 25.641 1 21.91 23 ARG B N 1
ATOM 1458 C CA . ARG B 1 23 ? -15.523 -43.094 26.078 1 21.91 23 ARG B CA 1
ATOM 1459 C C . ARG B 1 23 ? -15.141 -42.219 24.891 1 21.91 23 ARG B C 1
ATOM 1461 O O . ARG B 1 23 ? -14.305 -42.594 24.078 1 21.91 23 ARG B O 1
ATOM 1468 N N . ILE B 1 24 ? -15.883 -41.094 24.547 1 23.94 24 ILE B N 1
ATOM 1469 C CA . ILE B 1 24 ? -15.812 -40 23.609 1 23.94 24 ILE B CA 1
ATOM 1470 C C . ILE B 1 24 ? -14.594 -39.125 23.922 1 23.94 24 ILE B C 1
ATOM 1472 O O . ILE B 1 24 ? -14.539 -38.469 24.969 1 23.94 24 ILE B O 1
ATOM 1476 N N . ASN B 1 25 ? -13.375 -39.562 23.656 1 24.16 25 ASN B N 1
ATOM 1477 C CA . ASN B 1 25 ? -12.219 -38.688 23.844 1 24.16 25 ASN B CA 1
ATOM 1478 C C . ASN B 1 25 ? -12.367 -37.375 23.109 1 24.16 25 ASN B C 1
ATOM 1480 O O . ASN B 1 25 ? -12.82 -37.344 21.969 1 24.16 25 ASN B O 1
ATOM 1484 N N . GLY B 1 26 ? -12.508 -36.219 23.781 1 24.77 26 GLY B N 1
ATOM 1485 C CA . GLY B 1 26 ? -12.461 -34.812 23.391 1 24.77 26 GLY B CA 1
ATOM 1486 C C . GLY B 1 26 ? -11.234 -34.438 22.562 1 24.77 26 GLY B C 1
ATOM 1487 O O . GLY B 1 26 ? -10.109 -34.75 22.969 1 24.77 26 GLY B O 1
ATOM 1488 N N . VAL B 1 27 ? -11.305 -34.312 21.219 1 25.84 27 VAL B N 1
ATOM 1489 C CA . VAL B 1 27 ? -10.352 -33.906 20.188 1 25.84 27 VAL B CA 1
ATOM 1490 C C . VAL B 1 27 ? -9.727 -32.562 20.547 1 25.84 27 VAL B C 1
ATOM 1492 O O . VAL B 1 27 ? -10.43 -31.578 20.719 1 25.84 27 VAL B O 1
ATOM 1495 N N . ARG B 1 28 ? -8.648 -32.562 21.297 1 26.2 28 ARG B N 1
ATOM 1496 C CA . ARG B 1 28 ? -7.801 -31.391 21.422 1 26.2 28 ARG B CA 1
ATOM 1497 C C . ARG B 1 28 ? -7.457 -30.797 20.062 1 26.2 28 ARG B C 1
ATOM 1499 O O . ARG B 1 28 ? -6.918 -31.5 19.203 1 26.2 28 ARG B O 1
ATOM 1506 N N . ALA B 1 29 ? -8.047 -29.703 19.547 1 31.47 29 ALA B N 1
ATOM 1507 C CA . ALA B 1 29 ? -7.797 -28.797 18.438 1 31.47 29 ALA B CA 1
ATOM 1508 C C . ALA B 1 29 ? -6.328 -28.391 18.375 1 31.47 29 ALA B C 1
ATOM 1510 O O . ALA B 1 29 ? -5.832 -27.703 19.281 1 31.47 29 ALA B O 1
ATOM 1511 N N . GLY B 1 30 ? -5.453 -29.219 17.906 1 27.38 30 GLY B N 1
ATOM 1512 C CA . GLY B 1 30 ? -4.031 -29 17.703 1 27.38 30 GLY B CA 1
ATOM 1513 C C . GLY B 1 30 ? -3.732 -27.75 16.906 1 27.38 30 GLY B C 1
ATOM 1514 O O . GLY B 1 30 ? -4.371 -27.484 15.883 1 27.38 30 GLY B O 1
ATOM 1515 N N . GLN B 1 31 ? -3.18 -26.672 17.406 1 32.22 31 GLN B N 1
ATOM 1516 C CA . GLN B 1 31 ? -2.572 -25.406 17 1 32.22 31 GLN B CA 1
ATOM 1517 C C . GLN B 1 31 ? -1.656 -25.609 15.797 1 32.22 31 GLN B C 1
ATOM 1519 O O . GLN B 1 31 ? -0.982 -24.672 15.352 1 32.22 31 GLN B O 1
ATOM 1524 N N . SER B 1 32 ? -1.286 -26.828 15.352 1 33.19 32 SER B N 1
ATOM 1525 C CA . SER B 1 32 ? -0.219 -27.078 14.383 1 33.19 32 SER B CA 1
ATOM 1526 C C . SER B 1 32 ? -0.607 -26.609 12.992 1 33.19 32 SER B C 1
ATOM 1528 O O . SER B 1 32 ? 0.172 -26.734 12.047 1 33.19 32 SER B O 1
ATOM 1530 N N . GLY B 1 33 ? -1.781 -26.406 12.641 1 32.94 33 GLY B N 1
ATOM 1531 C CA . GLY B 1 33 ? -2.188 -26.188 11.266 1 32.94 33 GLY B CA 1
ATOM 1532 C C . GLY B 1 33 ? -1.625 -24.906 10.672 1 32.94 33 GLY B C 1
ATOM 1533 O O . GLY B 1 33 ? -1.795 -24.641 9.477 1 32.94 33 GLY B O 1
ATOM 1534 N N . LYS B 1 34 ? -1.446 -23.906 11.461 1 41.91 34 LYS B N 1
ATOM 1535 C CA . LYS B 1 34 ? -1.1 -22.578 10.992 1 41.91 34 LYS B CA 1
ATOM 1536 C C . LYS B 1 34 ? 0.262 -22.562 10.305 1 41.91 34 LYS B C 1
ATOM 1538 O O . LYS B 1 34 ? 0.493 -21.781 9.375 1 41.91 34 LYS B O 1
ATOM 1543 N N . GLN B 1 35 ? 1.203 -23.25 10.812 1 42.56 35 GLN B N 1
ATOM 1544 C CA . GLN B 1 35 ? 2.592 -23.25 10.367 1 42.56 35 GLN B CA 1
ATOM 1545 C C . GLN B 1 35 ? 2.748 -24.031 9.062 1 42.56 35 GLN B C 1
ATOM 1547 O O . GLN B 1 35 ? 3.725 -23.844 8.336 1 42.56 35 GLN B O 1
ATOM 1552 N N . SER B 1 36 ? 1.832 -24.891 8.766 1 45.34 36 SER B N 1
ATOM 1553 C CA . SER B 1 36 ? 2.1 -25.844 7.703 1 45.34 36 SER B CA 1
ATOM 1554 C C . SER B 1 36 ? 2.016 -25.188 6.332 1 45.34 36 SER B C 1
ATOM 1556 O O . SER B 1 36 ? 2.834 -25.469 5.449 1 45.34 36 SER B O 1
ATOM 1558 N N . ALA B 1 37 ? 1.102 -24.344 6.215 1 51.06 37 ALA B N 1
ATOM 1559 C CA . ALA B 1 37 ? 0.929 -23.844 4.855 1 51.06 37 ALA B CA 1
ATOM 1560 C C . ALA B 1 37 ? 2.123 -22.984 4.434 1 51.06 37 ALA B C 1
ATOM 1562 O O . ALA B 1 37 ? 2.541 -23.031 3.273 1 51.06 37 ALA B O 1
ATOM 1563 N N . VAL B 1 38 ? 2.637 -22.25 5.359 1 52.75 38 VAL B N 1
ATOM 1564 C CA . VAL B 1 38 ? 3.814 -21.453 5.059 1 52.75 38 VAL B CA 1
ATOM 1565 C C . VAL B 1 38 ? 4.984 -22.359 4.688 1 52.75 38 VAL B C 1
ATOM 1567 O O . VAL B 1 38 ? 5.711 -22.094 3.732 1 52.75 38 VAL B O 1
ATOM 1570 N N . ALA B 1 39 ? 5.156 -23.328 5.504 1 52.88 39 ALA B N 1
ATOM 1571 C CA . ALA B 1 39 ? 6.215 -24.297 5.234 1 52.88 39 ALA B CA 1
ATOM 1572 C C . ALA B 1 39 ? 6.027 -24.953 3.865 1 52.88 39 ALA B C 1
ATOM 1574 O O . ALA B 1 39 ? 7 -25.219 3.16 1 52.88 39 ALA B O 1
ATOM 1575 N N . ASP B 1 40 ? 4.773 -25.062 3.625 1 56.47 40 ASP B N 1
ATOM 1576 C CA . ASP B 1 40 ? 4.496 -25.703 2.346 1 56.47 40 ASP B CA 1
ATOM 1577 C C . ASP B 1 40 ? 4.863 -24.797 1.179 1 56.47 40 ASP B C 1
ATOM 1579 O O . ASP B 1 40 ? 5.465 -25.234 0.201 1 56.47 40 ASP B O 1
ATOM 1583 N N . VAL B 1 41 ? 4.551 -23.469 1.266 1 59.19 41 VAL B N 1
ATOM 1584 C CA . VAL B 1 41 ? 4.906 -22.562 0.186 1 59.19 41 VAL B CA 1
ATOM 1585 C C . VAL B 1 41 ? 6.418 -22.344 0.167 1 59.19 41 VAL B C 1
ATOM 1587 O O . VAL B 1 41 ? 7.027 -22.266 -0.903 1 59.19 41 VAL B O 1
ATOM 1590 N N . CYS B 1 42 ? 6.891 -22.281 1.412 1 60.53 42 CYS B N 1
ATOM 1591 C CA . CYS B 1 42 ? 8.328 -22.031 1.507 1 60.53 42 CYS B CA 1
ATOM 1592 C C . CYS B 1 42 ? 9.117 -23.328 1.334 1 60.53 42 CYS B C 1
ATOM 1594 O O . CYS B 1 42 ? 10.289 -23.281 0.947 1 60.53 42 CYS B O 1
ATOM 1596 N N . SER B 1 43 ? 8.555 -24.328 1.925 1 52.84 43 SER B N 1
ATOM 1597 C CA . SER B 1 43 ? 9.25 -25.609 1.794 1 52.84 43 SER B CA 1
ATOM 1598 C C . SER B 1 43 ? 9.383 -26.031 0.332 1 52.84 43 SER B C 1
ATOM 1600 O O . SER B 1 43 ? 10 -27.047 0.022 1 52.84 43 SER B O 1
ATOM 1602 N N . CYS B 1 44 ? 8.523 -25.469 -0.388 1 47.34 44 CYS B N 1
ATOM 1603 C CA . CYS B 1 44 ? 8.836 -25.844 -1.762 1 47.34 44 CYS B CA 1
ATOM 1604 C C . CYS B 1 44 ? 10.312 -25.609 -2.068 1 47.34 44 CYS B C 1
ATOM 1606 O O . CYS B 1 44 ? 10.797 -24.469 -1.985 1 47.34 44 CYS B O 1
ATOM 1608 N N . ARG B 1 45 ? 11.203 -26.469 -1.755 1 38.91 45 ARG B N 1
ATOM 1609 C CA . ARG B 1 45 ? 12.656 -26.656 -1.823 1 38.91 45 ARG B CA 1
ATOM 1610 C C . ARG B 1 45 ? 13.25 -25.828 -2.963 1 38.91 45 ARG B C 1
ATOM 1612 O O . ARG B 1 45 ? 12.602 -25.625 -3.99 1 38.91 45 ARG B O 1
ATOM 1619 N N . LYS B 1 46 ? 14.398 -25.062 -2.748 1 43.69 46 LYS B N 1
ATOM 1620 C CA . LYS B 1 46 ? 15.508 -24.375 -3.393 1 43.69 46 LYS B CA 1
ATOM 1621 C C . LYS B 1 46 ? 15.68 -24.828 -4.84 1 43.69 46 LYS B C 1
ATOM 1623 O O . LYS B 1 46 ? 16.438 -24.234 -5.602 1 43.69 46 LYS B O 1
ATOM 1628 N N . GLU B 1 47 ? 15.562 -26.141 -4.973 1 43.62 47 GLU B N 1
ATOM 1629 C CA . GLU B 1 47 ? 16.266 -26.484 -6.199 1 43.62 47 GLU B CA 1
ATOM 1630 C C . GLU B 1 47 ? 15.703 -25.734 -7.402 1 43.62 47 GLU B C 1
ATOM 1632 O O . GLU B 1 47 ? 16.469 -25.219 -8.227 1 43.62 47 GLU B O 1
ATOM 1637 N N . GLU B 1 48 ? 14.414 -26.172 -8.008 1 45.38 48 GLU B N 1
ATOM 1638 C CA . GLU B 1 48 ? 14.102 -25.734 -9.367 1 45.38 48 GLU B CA 1
ATOM 1639 C C . GLU B 1 48 ? 13.258 -24.453 -9.352 1 45.38 48 GLU B C 1
ATOM 1641 O O . GLU B 1 48 ? 12.312 -24.344 -8.57 1 45.38 48 GLU B O 1
ATOM 1646 N N . GLY B 1 49 ? 13.711 -23.125 -9.352 1 50.38 49 GLY B N 1
ATOM 1647 C CA . GLY B 1 49 ? 12.969 -21.984 -9.844 1 50.38 49 GLY B CA 1
ATOM 1648 C C . GLY B 1 49 ? 11.594 -22.344 -10.375 1 50.38 49 GLY B C 1
ATOM 1649 O O . GLY B 1 49 ? 11.422 -23.391 -11 1 50.38 49 GLY B O 1
ATOM 1650 N N . VAL B 1 50 ? 10.539 -22.25 -9.617 1 54.81 50 VAL B N 1
ATOM 1651 C CA . VAL B 1 50 ? 9.227 -22.719 -10.062 1 54.81 50 VAL B CA 1
ATOM 1652 C C . VAL B 1 50 ? 9.047 -22.406 -11.547 1 54.81 50 VAL B C 1
ATOM 1654 O O . VAL B 1 50 ? 9.102 -21.234 -11.953 1 54.81 50 VAL B O 1
ATOM 1657 N N . LYS B 1 51 ? 9.547 -23.141 -12.453 1 58.56 51 LYS B N 1
ATOM 1658 C CA . LYS B 1 51 ? 9.234 -23.031 -13.875 1 58.56 51 LYS B CA 1
ATOM 1659 C C . LYS B 1 51 ? 7.738 -22.812 -14.086 1 58.56 51 LYS B C 1
ATOM 1661 O O . LYS B 1 51 ? 7.332 -22.25 -15.117 1 58.56 51 LYS B O 1
ATOM 1666 N N . ASN B 1 52 ? 6.781 -23.047 -13 1 81.19 52 ASN B N 1
ATOM 1667 C CA . ASN B 1 52 ? 5.363 -22.984 -13.328 1 81.19 52 ASN B CA 1
ATOM 1668 C C . ASN B 1 52 ? 4.637 -21.938 -12.477 1 81.19 52 ASN B C 1
ATOM 1670 O O . ASN B 1 52 ? 4.383 -22.172 -11.297 1 81.19 52 ASN B O 1
ATOM 1674 N N . LEU B 1 53 ? 4.488 -20.844 -12.883 1 89.56 53 LEU B N 1
ATOM 1675 C CA . LEU B 1 53 ? 3.787 -19.719 -12.266 1 89.56 53 LEU B CA 1
ATOM 1676 C C . LEU B 1 53 ? 2.404 -20.141 -11.781 1 89.56 53 LEU B C 1
ATOM 1678 O O . LEU B 1 53 ? 1.91 -19.625 -10.773 1 89.56 53 LEU B O 1
ATOM 1682 N N . GLN B 1 54 ? 1.933 -21.203 -12.414 1 91.38 54 GLN B N 1
ATOM 1683 C CA . GLN B 1 54 ? 0.611 -21.672 -12.023 1 91.38 54 GLN B CA 1
ATOM 1684 C C . GLN B 1 54 ? 0.669 -22.422 -10.695 1 91.38 54 GLN B C 1
ATOM 1686 O O . GLN B 1 54 ? -0.204 -22.25 -9.836 1 91.38 54 GLN B O 1
ATOM 1691 N N . GLU B 1 55 ? 1.646 -23.172 -10.578 1 89.75 55 GLU B N 1
ATOM 1692 C CA . GLU B 1 55 ? 1.809 -23.906 -9.328 1 89.75 55 GLU B CA 1
ATOM 1693 C C . GLU B 1 55 ? 2.023 -22.953 -8.148 1 89.75 55 GLU B C 1
ATOM 1695 O O . GLU B 1 55 ? 1.552 -23.203 -7.043 1 89.75 55 GLU B O 1
ATOM 1700 N N . LEU B 1 56 ? 2.699 -21.922 -8.461 1 91.19 56 LEU B N 1
ATOM 1701 C CA . LEU B 1 56 ? 2.977 -20.906 -7.441 1 91.19 56 LEU B CA 1
ATOM 1702 C C . LEU B 1 56 ? 1.688 -20.25 -6.965 1 91.19 56 LEU B C 1
ATOM 1704 O O . LEU B 1 56 ? 1.449 -20.141 -5.762 1 91.19 56 LEU B O 1
ATOM 1708 N N . THR B 1 57 ? 0.84 -19.875 -7.891 1 94.38 57 THR B N 1
ATOM 1709 C CA . THR B 1 57 ? -0.417 -19.234 -7.531 1 94.38 57 THR B CA 1
ATOM 1710 C C . THR B 1 57 ? -1.349 -20.203 -6.824 1 94.38 57 THR B C 1
ATOM 1712 O O . THR B 1 57 ? -2.074 -19.828 -5.902 1 94.38 57 THR B O 1
ATOM 1715 N N . ASP B 1 58 ? -1.273 -21.469 -7.199 1 92.81 58 ASP B N 1
ATOM 1716 C CA . ASP B 1 58 ? -2.064 -22.484 -6.531 1 92.81 58 ASP B CA 1
ATOM 1717 C C . ASP B 1 58 ? -1.623 -22.672 -5.082 1 92.81 58 ASP B C 1
ATOM 1719 O O . ASP B 1 58 ? -2.457 -22.828 -4.188 1 92.81 58 ASP B O 1
ATOM 1723 N N . ALA B 1 59 ? -0.351 -22.656 -4.875 1 91.06 59 ALA B N 1
ATOM 1724 C CA . ALA B 1 59 ? 0.189 -22.797 -3.525 1 91.06 59 ALA B CA 1
ATOM 1725 C C . ALA B 1 59 ? -0.221 -21.625 -2.643 1 91.06 59 ALA B C 1
ATOM 1727 O O . ALA B 1 59 ? -0.511 -21.797 -1.457 1 91.06 59 ALA B O 1
ATOM 1728 N N . LEU B 1 60 ? -0.276 -20.484 -3.223 1 94.38 60 LEU B N 1
ATOM 1729 C CA . LEU B 1 60 ? -0.614 -19.297 -2.461 1 94.38 60 LEU B CA 1
ATOM 1730 C C . LEU B 1 60 ? -2.076 -19.328 -2.025 1 94.38 60 LEU B C 1
ATOM 1732 O O . LEU B 1 60 ? -2.395 -18.969 -0.889 1 94.38 60 LEU B O 1
ATOM 1736 N N . VAL B 1 61 ? -2.953 -19.781 -2.861 1 94.12 61 VAL B N 1
ATOM 1737 C CA . VAL B 1 61 ? -4.375 -19.75 -2.533 1 94.12 61 VAL B CA 1
ATOM 1738 C C . VAL B 1 61 ? -4.691 -20.875 -1.547 1 94.12 61 VAL B C 1
ATOM 1740 O O . VAL B 1 61 ? -5.773 -20.906 -0.955 1 94.12 61 VAL B O 1
ATOM 1743 N N . ALA B 1 62 ? -3.787 -21.766 -1.384 1 92.75 62 ALA B N 1
ATOM 1744 C CA . ALA B 1 62 ? -3.953 -22.844 -0.406 1 92.75 62 ALA B CA 1
ATOM 1745 C C . ALA B 1 62 ? -3.766 -22.328 1.016 1 92.75 62 ALA B C 1
ATOM 1747 O O . ALA B 1 62 ? -4.16 -22.984 1.981 1 92.75 62 ALA B O 1
ATOM 1748 N N . VAL B 1 63 ? -3.105 -21.156 1.103 1 93.12 63 VAL B N 1
ATOM 1749 C CA . VAL B 1 63 ? -2.938 -20.547 2.412 1 93.12 63 VAL B CA 1
ATOM 1750 C C . VAL B 1 63 ? -4.289 -20.062 2.936 1 93.12 63 VAL B C 1
ATOM 1752 O O . VAL B 1 63 ? -5.059 -19.438 2.203 1 93.12 63 VAL B O 1
ATOM 1755 N N . LYS B 1 64 ? -4.531 -20.297 4.215 1 93.81 64 LYS B N 1
ATOM 1756 C CA . LYS B 1 64 ? -5.816 -19.922 4.805 1 93.81 64 LYS B CA 1
ATOM 1757 C C . LYS B 1 64 ? -6.059 -18.422 4.695 1 93.81 64 LYS B C 1
ATOM 1759 O O . LYS B 1 64 ? -5.211 -17.609 5.094 1 93.81 64 LYS B O 1
ATOM 1764 N N . GLY B 1 65 ? -7.227 -18.125 4.105 1 94.56 65 GLY B N 1
ATOM 1765 C CA . GLY B 1 65 ? -7.621 -16.719 4.039 1 94.56 65 GLY B CA 1
ATOM 1766 C C . GLY B 1 65 ? -7.27 -16.062 2.719 1 94.56 65 GLY B C 1
ATOM 1767 O O . GLY B 1 65 ? -7.73 -14.953 2.432 1 94.56 65 GLY B O 1
ATOM 1768 N N . VAL B 1 66 ? -6.398 -16.688 1.953 1 95.69 66 VAL B N 1
ATOM 1769 C CA . VAL B 1 66 ? -6.086 -16.156 0.636 1 95.69 66 VAL B CA 1
ATOM 1770 C C . VAL B 1 66 ? -7.242 -16.422 -0.325 1 95.69 66 VAL B C 1
ATOM 1772 O O . VAL B 1 66 ? -7.613 -17.578 -0.541 1 95.69 66 VAL B O 1
ATOM 1775 N N . LEU B 1 67 ? -7.746 -15.406 -0.85 1 96 67 LEU B N 1
ATOM 1776 C CA . LEU B 1 67 ? -8.922 -15.508 -1.701 1 96 67 LEU B CA 1
ATOM 1777 C C . LEU B 1 67 ? -8.531 -15.688 -3.162 1 96 67 LEU B C 1
ATOM 1779 O O . LEU B 1 67 ? -9.258 -16.312 -3.936 1 96 67 LEU B O 1
ATOM 1783 N N . ALA B 1 68 ? -7.445 -15.102 -3.555 1 96.69 68 ALA B N 1
ATOM 1784 C CA . ALA B 1 68 ? -6.961 -15.188 -4.93 1 96.69 68 ALA B CA 1
ATOM 1785 C C . ALA B 1 68 ? -5.484 -14.80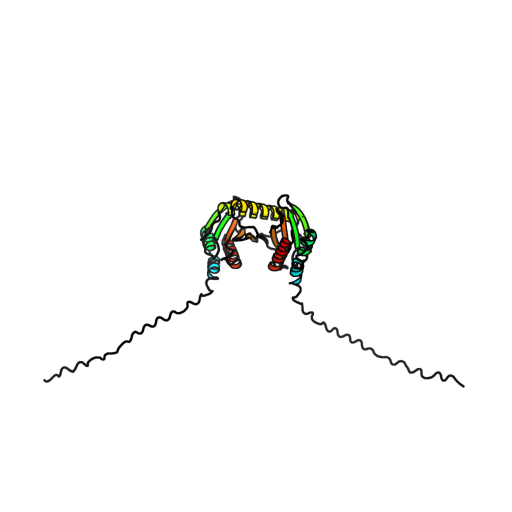5 -5.016 1 96.69 68 ALA B C 1
ATOM 1787 O O . ALA B 1 68 ? -4.961 -14.117 -4.137 1 96.69 68 ALA B O 1
ATOM 1788 N N . ALA B 1 69 ? -4.82 -15.281 -6.023 1 96.81 69 ALA B N 1
ATOM 1789 C CA . ALA B 1 69 ? -3.42 -14.977 -6.305 1 96.81 69 ALA B CA 1
ATOM 1790 C C . ALA B 1 69 ? -3.166 -14.891 -7.805 1 96.81 69 ALA B C 1
ATOM 1792 O O . ALA B 1 69 ? -3.789 -15.617 -8.586 1 96.81 69 ALA B O 1
ATOM 1793 N N . ALA B 1 70 ? -2.236 -14.008 -8.172 1 97.06 70 ALA B N 1
ATOM 1794 C CA . ALA B 1 70 ? -1.91 -13.867 -9.594 1 97.06 70 ALA B CA 1
ATOM 1795 C C . ALA B 1 70 ? -0.486 -13.352 -9.781 1 97.06 70 ALA B C 1
ATOM 1797 O O . ALA B 1 70 ? 0.071 -12.711 -8.883 1 97.06 70 ALA B O 1
ATOM 1798 N N . VAL B 1 71 ? 0.078 -13.719 -10.883 1 96 71 VAL B N 1
ATOM 1799 C CA . VAL B 1 71 ? 1.327 -13.148 -11.375 1 96 71 VAL B CA 1
ATOM 1800 C C . VAL B 1 71 ? 1.062 -12.336 -12.641 1 96 71 VAL B C 1
ATOM 1802 O O . VAL B 1 71 ? 0.469 -12.844 -13.602 1 96 71 VAL B O 1
ATOM 1805 N N . VAL B 1 72 ? 1.495 -11.094 -12.625 1 96.75 72 VAL B N 1
ATOM 1806 C CA . VAL B 1 72 ? 1.13 -10.18 -13.703 1 96.75 72 VAL B CA 1
ATOM 1807 C C . VAL B 1 72 ? 2.379 -9.484 -14.242 1 96.75 72 VAL B C 1
ATOM 1809 O O . VAL B 1 72 ? 3.27 -9.117 -13.469 1 96.75 72 VAL B O 1
ATOM 1812 N N . ASP B 1 73 ? 2.467 -9.344 -15.547 1 95.38 73 ASP B N 1
ATOM 1813 C CA . ASP B 1 73 ? 3.436 -8.461 -16.188 1 95.38 73 ASP B CA 1
ATOM 1814 C C . ASP B 1 73 ? 2.928 -7.023 -16.234 1 95.38 73 ASP B C 1
ATOM 1816 O O . ASP B 1 73 ? 1.979 -6.715 -16.969 1 95.38 73 ASP B O 1
ATOM 1820 N N . TYR B 1 74 ? 3.586 -6.105 -15.484 1 93.88 74 TYR B N 1
ATOM 1821 C CA . TYR B 1 74 ? 2.996 -4.777 -15.344 1 93.88 74 TYR B CA 1
ATOM 1822 C C . TYR B 1 74 ? 3.301 -3.912 -16.562 1 93.88 74 TYR B C 1
ATOM 1824 O O . TYR B 1 74 ? 2.709 -2.844 -16.734 1 93.88 74 TYR B O 1
ATOM 1832 N N . GLU B 1 75 ? 4.168 -4.312 -17.453 1 92.81 75 GLU B N 1
ATOM 1833 C CA . GLU B 1 75 ? 4.402 -3.574 -18.688 1 92.81 75 GLU B CA 1
ATOM 1834 C C . GLU B 1 75 ? 3.236 -3.738 -19.672 1 92.81 75 GLU B C 1
ATOM 1836 O O . GLU B 1 75 ? 2.719 -2.752 -20.188 1 92.81 75 GLU B O 1
ATOM 1841 N N . SER B 1 76 ? 2.822 -4.949 -19.812 1 91.69 76 SER B N 1
ATOM 1842 C CA . SER B 1 76 ? 1.744 -5.227 -20.766 1 91.69 76 SER B CA 1
ATOM 1843 C C . SER B 1 76 ? 0.395 -5.293 -20.062 1 91.69 76 SER B C 1
ATOM 1845 O O . SER B 1 76 ? -0.653 -5.156 -20.688 1 91.69 76 SER B O 1
ATOM 1847 N N . GLY B 1 77 ? 0.448 -5.633 -18.734 1 93.19 77 GLY B N 1
ATOM 1848 C CA . GLY B 1 77 ? -0.776 -5.855 -17.984 1 93.19 77 GLY B CA 1
ATOM 1849 C C . GLY B 1 77 ? -1.305 -7.273 -18.109 1 93.19 77 GLY B C 1
ATOM 1850 O O . GLY B 1 77 ? -2.428 -7.562 -17.688 1 93.19 77 GLY B O 1
ATOM 1851 N N . MET B 1 78 ? -0.559 -8.117 -18.672 1 93.75 78 MET B N 1
ATOM 1852 C CA . MET B 1 78 ? -0.983 -9.5 -18.922 1 93.75 78 MET B CA 1
ATOM 1853 C C . MET B 1 78 ? -0.888 -10.328 -17.641 1 93.75 78 MET B C 1
ATOM 1855 O O . MET B 1 78 ? 0.106 -10.25 -16.922 1 93.75 78 MET B O 1
ATOM 1859 N N . ILE B 1 79 ? -1.931 -11.102 -17.422 1 96 79 ILE B N 1
ATOM 1860 C CA . ILE B 1 79 ? -1.939 -12.055 -16.328 1 96 79 ILE B CA 1
ATOM 1861 C C . ILE B 1 79 ? -1.247 -13.344 -16.75 1 96 79 ILE B C 1
ATOM 1863 O O . ILE B 1 79 ? -1.75 -14.07 -17.609 1 96 79 ILE B O 1
ATOM 1867 N N . MET B 1 80 ? -0.129 -13.648 -16.141 1 94.06 80 MET B N 1
ATOM 1868 C CA . MET B 1 80 ? 0.679 -14.812 -16.5 1 94.06 80 MET B CA 1
ATOM 1869 C C . MET B 1 80 ? 0.128 -16.078 -15.852 1 94.06 80 MET B C 1
ATOM 1871 O O . MET B 1 80 ? 0.201 -17.156 -16.438 1 94.06 80 MET B O 1
ATOM 1875 N N . ALA B 1 81 ? -0.279 -15.984 -14.664 1 94.75 81 ALA B N 1
ATOM 1876 C CA . ALA B 1 81 ? -0.889 -17.062 -13.891 1 94.75 81 ALA B CA 1
ATOM 1877 C C . ALA B 1 81 ? -1.845 -16.5 -12.836 1 94.75 81 ALA B C 1
ATOM 1879 O O . ALA B 1 81 ? -1.628 -15.414 -12.305 1 94.75 81 ALA B O 1
ATOM 1880 N N . ALA B 1 82 ? -2.889 -17.281 -12.609 1 95.56 82 ALA B N 1
ATOM 1881 C CA . ALA B 1 82 ? -3.859 -16.859 -11.609 1 95.56 82 ALA B CA 1
ATOM 1882 C C . ALA B 1 82 ? -4.574 -18.062 -10.992 1 95.56 82 ALA B C 1
ATOM 1884 O O . ALA B 1 82 ? -4.746 -19.094 -11.648 1 95.56 82 ALA B O 1
ATOM 1885 N N . SER B 1 83 ? -4.855 -17.922 -9.773 1 95.06 83 SER B N 1
ATOM 1886 C CA . SER B 1 83 ? -5.641 -18.922 -9.047 1 95.06 83 SER B CA 1
ATOM 1887 C C . SER B 1 83 ? -6.633 -18.25 -8.102 1 95.06 83 SER B C 1
ATOM 1889 O O . SER B 1 83 ? -6.355 -17.172 -7.559 1 95.06 83 SER B O 1
ATOM 1891 N N . GLU B 1 84 ? -7.75 -18.844 -8 1 93.62 84 GLU B N 1
ATOM 1892 C CA . GLU B 1 84 ? -8.773 -18.344 -7.086 1 93.62 84 GLU B CA 1
ATOM 1893 C C . GLU B 1 84 ? -9.117 -19.375 -6.016 1 93.62 84 GLU B C 1
ATOM 1895 O O . GLU B 1 84 ? -9.195 -20.562 -6.305 1 93.62 84 GLU B O 1
ATOM 1900 N N . GLY B 1 85 ? -9.156 -18.844 -4.809 1 86.62 85 GLY B N 1
ATOM 1901 C CA . GLY B 1 85 ? -9.617 -19.688 -3.721 1 86.62 85 GLY B CA 1
ATOM 1902 C C . GLY B 1 85 ? -11.125 -19.641 -3.523 1 86.62 85 GLY B C 1
ATOM 1903 O O . GLY B 1 85 ? -11.844 -19.062 -4.336 1 86.62 85 GLY B O 1
ATOM 1904 N N . SER B 1 86 ? -11.453 -20.344 -2.424 1 78.69 86 SER B N 1
ATOM 1905 C CA . SER B 1 86 ? -12.875 -20.375 -2.094 1 78.69 86 SER B CA 1
ATOM 1906 C C . SER B 1 86 ? -13.359 -19.016 -1.607 1 78.69 86 SER B C 1
ATOM 1908 O O . SER B 1 86 ? -12.641 -18.312 -0.886 1 78.69 86 SER B O 1
ATOM 1910 N N . GLY B 1 87 ? -14.406 -18.469 -2.141 1 76.19 87 GLY B N 1
ATOM 1911 C CA . GLY B 1 87 ? -15.062 -17.297 -1.602 1 76.19 87 GLY B CA 1
ATOM 1912 C C . GLY B 1 87 ? -14.664 -16.016 -2.311 1 76.19 87 GLY B C 1
ATOM 1913 O O . GLY B 1 87 ? -15.047 -14.922 -1.891 1 76.19 87 GLY B O 1
ATOM 1914 N N . ASN B 1 88 ? -13.781 -16.266 -3.295 1 77.62 88 ASN B N 1
ATOM 1915 C CA . ASN B 1 88 ? -13.43 -15.031 -3.988 1 77.62 88 ASN B CA 1
ATOM 1916 C C . ASN B 1 88 ? -14.625 -14.461 -4.75 1 77.62 88 ASN B C 1
ATOM 1918 O O . ASN B 1 88 ? -15.281 -15.172 -5.516 1 77.62 88 ASN B O 1
ATOM 1922 N N . ASN B 1 89 ? -14.859 -13.195 -4.52 1 78.81 89 ASN B N 1
ATOM 1923 C CA . ASN B 1 89 ? -15.953 -12.523 -5.215 1 78.81 89 ASN B CA 1
ATOM 1924 C C . ASN B 1 89 ? -15.461 -11.297 -5.984 1 78.81 89 ASN B C 1
ATOM 1926 O O . ASN B 1 89 ? -16.25 -10.445 -6.387 1 78.81 89 ASN B O 1
ATOM 1930 N N . THR B 1 90 ? -14.203 -11.32 -6.133 1 84.94 90 THR B N 1
ATOM 1931 C CA . THR B 1 90 ? -13.633 -10.141 -6.773 1 84.94 90 THR B CA 1
ATOM 1932 C C . THR B 1 90 ? -13.242 -10.445 -8.211 1 84.94 90 THR B C 1
ATOM 1934 O O . THR B 1 90 ? -12.758 -11.539 -8.516 1 84.94 90 THR B O 1
ATOM 1937 N N . ASP B 1 91 ? -13.547 -9.562 -9.094 1 91.44 91 ASP B N 1
ATOM 1938 C CA . ASP B 1 91 ? -13.125 -9.664 -10.492 1 91.44 91 ASP B CA 1
ATOM 1939 C C . ASP B 1 91 ? -11.609 -9.508 -10.617 1 91.44 91 ASP B C 1
ATOM 1941 O O . ASP B 1 91 ? -11.078 -8.398 -10.5 1 91.44 91 ASP B O 1
ATOM 1945 N N . LEU B 1 92 ? -10.961 -10.57 -10.961 1 92.75 92 LEU B N 1
ATOM 1946 C CA . LEU B 1 92 ? -9.5 -10.602 -10.977 1 92.75 92 LEU B CA 1
ATOM 1947 C C . LEU B 1 92 ? -8.953 -9.688 -12.078 1 92.75 92 LEU B C 1
ATOM 1949 O O . LEU B 1 92 ? -7.891 -9.086 -11.914 1 92.75 92 LEU B O 1
ATOM 1953 N N . GLU B 1 93 ? -9.648 -9.617 -13.164 1 94 93 GLU B N 1
ATOM 1954 C CA . GLU B 1 93 ? -9.188 -8.773 -14.266 1 94 93 GLU B CA 1
ATOM 1955 C C . GLU B 1 93 ? -9.156 -7.305 -13.859 1 94 93 GLU B C 1
ATOM 1957 O O . GLU B 1 93 ? -8.18 -6.602 -14.133 1 94 93 GLU B O 1
ATOM 1962 N N . ILE B 1 94 ? -10.172 -6.867 -13.203 1 94.12 94 ILE B N 1
ATOM 1963 C CA . ILE B 1 94 ? -10.242 -5.48 -12.758 1 94.12 94 ILE B CA 1
ATOM 1964 C C . ILE B 1 94 ? -9.195 -5.234 -11.68 1 94.12 94 ILE B C 1
ATOM 1966 O O . ILE B 1 94 ? -8.484 -4.223 -11.711 1 94.12 94 ILE B O 1
ATOM 1970 N N . VAL B 1 95 ? -9.062 -6.156 -10.781 1 94.75 95 VAL B N 1
ATOM 1971 C CA . VAL B 1 95 ? -8.141 -6.012 -9.656 1 94.75 95 VAL B CA 1
ATOM 1972 C C . VAL B 1 95 ? -6.703 -5.98 -10.164 1 94.75 95 VAL B C 1
ATOM 1974 O O . VAL B 1 95 ? -5.902 -5.145 -9.734 1 94.75 95 VAL B O 1
ATOM 1977 N N . MET B 1 96 ? -6.406 -6.836 -11.125 1 96.44 96 MET B N 1
ATOM 1978 C CA . MET B 1 96 ? -5.039 -6.898 -11.633 1 96.44 96 MET B CA 1
ATOM 1979 C C . MET B 1 96 ? 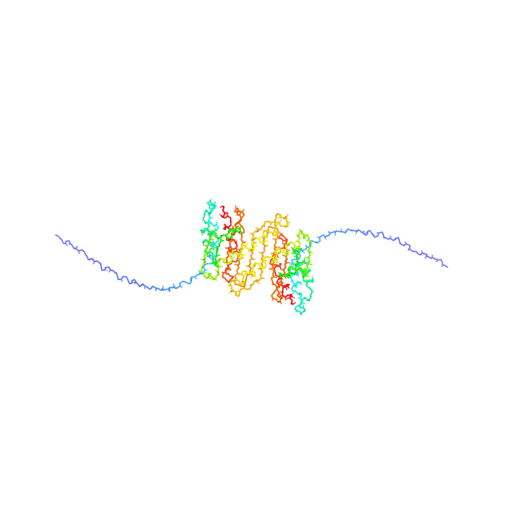-4.707 -5.66 -12.461 1 96.44 96 MET B C 1
ATOM 1981 O O . MET B 1 96 ? -3.578 -5.164 -12.414 1 96.44 96 MET B O 1
ATOM 1985 N N . ALA B 1 97 ? -5.703 -5.18 -13.195 1 96.06 97 ALA B N 1
ATOM 1986 C CA . ALA B 1 97 ? -5.512 -3.92 -13.906 1 96.06 97 ALA B CA 1
ATOM 1987 C C . ALA B 1 97 ? -5.219 -2.777 -12.938 1 96.06 97 ALA B C 1
ATOM 1989 O O . ALA B 1 97 ? -4.312 -1.977 -13.172 1 96.06 97 ALA B O 1
ATOM 1990 N N . GLY B 1 98 ? -6.023 -2.773 -11.914 1 95.31 98 GLY B N 1
ATOM 1991 C CA . GLY B 1 98 ? -5.773 -1.778 -10.883 1 95.31 98 GLY B CA 1
ATOM 1992 C C . GLY B 1 98 ? -4.398 -1.905 -10.25 1 95.31 98 GLY B C 1
ATOM 1993 O O . GLY B 1 98 ? -3.688 -0.91 -10.094 1 95.31 98 GLY B O 1
ATOM 1994 N N . GLY B 1 99 ? -3.98 -3.115 -9.852 1 97.06 99 GLY B N 1
ATOM 1995 C CA . GLY B 1 99 ? -2.652 -3.361 -9.312 1 97.06 99 GLY B CA 1
ATOM 1996 C C . GLY B 1 99 ? -1.54 -2.941 -10.258 1 97.06 99 GLY B C 1
ATOM 1997 O O . GLY B 1 99 ? -0.528 -2.387 -9.82 1 97.06 99 GLY B O 1
ATOM 1998 N N . THR B 1 100 ? -1.748 -3.176 -11.508 1 97.25 100 THR B N 1
ATOM 1999 C CA . THR B 1 100 ? -0.776 -2.777 -12.523 1 97.25 100 THR B CA 1
ATOM 2000 C C . THR B 1 100 ? -0.592 -1.263 -12.531 1 97.25 100 THR B C 1
ATOM 2002 O O . THR B 1 100 ? 0.538 -0.769 -12.562 1 97.25 100 THR B O 1
ATOM 2005 N N . ASN B 1 101 ? -1.708 -0.553 -12.469 1 96.38 101 ASN B N 1
ATOM 2006 C CA . ASN B 1 101 ? -1.643 0.904 -12.445 1 96.38 101 ASN B CA 1
ATOM 2007 C C . ASN B 1 101 ? -0.905 1.411 -11.211 1 96.38 101 ASN B C 1
ATOM 2009 O O . ASN B 1 101 ? -0.133 2.369 -11.289 1 96.38 101 ASN B O 1
ATOM 2013 N N . ILE B 1 102 ? -1.12 0.75 -10.117 1 97.12 102 ILE B N 1
ATOM 2014 C CA . ILE B 1 102 ? -0.499 1.147 -8.859 1 97.12 102 ILE B CA 1
ATOM 2015 C C . ILE B 1 102 ? 1.008 0.908 -8.93 1 97.12 102 ILE B C 1
ATOM 2017 O O . ILE B 1 102 ? 1.8 1.79 -8.586 1 97.12 102 ILE B O 1
ATOM 2021 N N . ILE B 1 103 ? 1.442 -0.237 -9.398 1 95.94 103 ILE B N 1
ATOM 2022 C CA . ILE B 1 103 ? 2.857 -0.57 -9.531 1 95.94 103 ILE B CA 1
ATOM 2023 C C . ILE B 1 103 ? 3.531 0.406 -10.492 1 95.94 103 ILE B C 1
ATOM 2025 O O . ILE B 1 103 ? 4.621 0.912 -10.211 1 95.94 103 ILE B O 1
ATOM 2029 N N . ARG B 1 104 ? 2.887 0.701 -11.547 1 94.75 104 ARG B N 1
ATOM 2030 C CA . ARG B 1 104 ? 3.449 1.622 -12.531 1 94.75 104 ARG B CA 1
ATOM 2031 C C . ARG B 1 104 ? 3.615 3.018 -11.938 1 94.75 104 ARG B C 1
ATOM 2033 O O . ARG B 1 104 ? 4.625 3.682 -12.172 1 94.75 104 ARG B O 1
ATOM 2040 N N . ALA B 1 105 ? 2.588 3.438 -11.242 1 94.62 105 ALA B N 1
ATOM 2041 C CA . ALA B 1 105 ? 2.668 4.742 -10.594 1 94.62 105 ALA B CA 1
ATOM 2042 C C . ALA B 1 105 ? 3.836 4.793 -9.609 1 94.62 105 ALA B C 1
ATOM 2044 O O . ALA B 1 105 ? 4.582 5.773 -9.578 1 94.62 105 ALA B O 1
ATOM 2045 N N . GLN B 1 106 ? 3.955 3.736 -8.82 1 94.12 106 GLN B N 1
ATOM 2046 C CA . GLN B 1 106 ? 5.039 3.691 -7.844 1 94.12 106 GLN B CA 1
ATOM 2047 C C . GLN B 1 106 ? 6.398 3.639 -8.531 1 94.12 106 GLN B C 1
ATOM 2049 O O . GLN B 1 106 ? 7.352 4.273 -8.078 1 94.12 106 GLN B O 1
ATOM 2054 N N . GLN B 1 107 ? 6.547 2.93 -9.609 1 89.81 107 GLN B N 1
ATOM 2055 C CA . GLN B 1 107 ? 7.801 2.846 -10.352 1 89.81 107 GLN B CA 1
ATOM 2056 C C . GLN B 1 107 ? 8.18 4.199 -10.945 1 89.81 107 GLN B C 1
ATOM 2058 O O . GLN B 1 107 ? 9.352 4.586 -10.93 1 89.81 107 GLN B O 1
ATOM 2063 N N . ARG B 1 108 ? 7.219 4.848 -11.461 1 91.25 108 ARG B N 1
ATOM 2064 C CA . ARG B 1 108 ? 7.461 6.18 -12.008 1 91.25 108 ARG B CA 1
ATOM 2065 C C . ARG B 1 108 ? 7.949 7.133 -10.922 1 91.25 108 ARG B C 1
ATOM 2067 O O . ARG B 1 108 ? 8.859 7.93 -11.148 1 91.25 108 ARG B O 1
ATOM 2074 N N . THR B 1 109 ? 7.305 7.047 -9.766 1 91.94 109 THR B N 1
ATOM 2075 C CA . THR B 1 109 ? 7.699 7.895 -8.648 1 91.94 109 THR B CA 1
ATOM 2076 C C . THR B 1 109 ? 9.141 7.617 -8.242 1 91.94 109 THR B C 1
ATOM 2078 O O . THR B 1 109 ? 9.93 8.547 -8.047 1 91.94 109 THR B O 1
ATOM 2081 N N . VAL B 1 110 ? 9.516 6.406 -8.188 1 86.75 110 VAL B N 1
ATOM 2082 C CA . VAL B 1 110 ? 10.852 6 -7.781 1 86.75 110 VAL B CA 1
ATOM 2083 C C . VAL B 1 110 ? 11.875 6.465 -8.82 1 86.75 110 VAL B C 1
ATOM 2085 O O . VAL B 1 110 ? 12.969 6.91 -8.469 1 86.75 110 VAL B O 1
ATOM 2088 N N . SER B 1 111 ? 11.508 6.309 -10.008 1 86.56 111 SER B N 1
ATOM 2089 C CA . SER B 1 111 ? 12.406 6.723 -11.086 1 86.56 111 SER B CA 1
ATOM 2090 C C . SER B 1 111 ? 12.695 8.219 -11.016 1 86.56 111 SER B C 1
ATOM 2092 O O . SER B 1 111 ? 13.789 8.664 -11.367 1 86.56 111 SER B O 1
ATOM 2094 N N . MET B 1 112 ? 11.711 8.938 -10.531 1 88.94 112 MET B N 1
ATOM 2095 C CA . MET B 1 112 ? 11.859 10.383 -10.438 1 88.94 112 MET B CA 1
ATOM 2096 C C . MET B 1 112 ? 12.664 10.773 -9.203 1 88.94 112 MET B C 1
ATOM 2098 O O . MET B 1 112 ? 13.289 11.836 -9.172 1 88.94 112 MET B O 1
ATOM 2102 N N . LEU B 1 113 ? 12.625 10.055 -8.102 1 82.06 113 LEU B N 1
ATOM 2103 C CA . LEU B 1 113 ? 13.305 10.359 -6.844 1 82.06 113 LEU B CA 1
ATOM 2104 C C . LEU B 1 113 ? 14.766 9.938 -6.902 1 82.06 113 LEU B C 1
ATOM 2106 O O . LEU B 1 113 ? 15.578 10.375 -6.078 1 82.06 113 LEU B O 1
ATOM 2110 N N . HIS B 1 114 ? 15.32 9.562 -7.961 1 67.75 114 HIS B N 1
ATOM 2111 C CA . HIS B 1 114 ? 16.688 9.109 -8.156 1 67.75 114 HIS B CA 1
ATOM 2112 C C . HIS B 1 114 ? 17.219 8.406 -6.91 1 67.75 114 HIS B C 1
ATOM 2114 O O . HIS B 1 114 ? 18.344 8.688 -6.465 1 67.75 114 HIS B O 1
ATOM 2120 N N . ARG B 1 115 ? 16.484 7.656 -6.234 1 65.69 115 ARG B N 1
ATOM 2121 C CA . ARG B 1 115 ? 17 6.953 -5.059 1 65.69 115 ARG B CA 1
ATOM 2122 C C . ARG B 1 115 ? 16.953 5.445 -5.266 1 65.69 115 ARG B C 1
ATOM 2124 O O . ARG B 1 115 ? 16.078 4.926 -5.957 1 65.69 115 ARG B O 1
ATOM 2131 N N . ASP B 1 116 ? 18.062 4.902 -4.922 1 73.31 116 ASP B N 1
ATOM 2132 C CA . ASP B 1 116 ? 18.203 3.447 -4.957 1 73.31 116 ASP B CA 1
ATOM 2133 C C . ASP B 1 116 ? 17.375 2.793 -3.85 1 73.31 116 ASP B C 1
ATOM 2135 O O . ASP B 1 116 ? 17.938 2.146 -2.957 1 73.31 116 ASP B O 1
ATOM 2139 N N . ASP B 1 117 ? 16.141 3.135 -3.705 1 80.5 117 ASP B N 1
ATOM 2140 C CA . ASP B 1 117 ? 15.305 2.477 -2.705 1 80.5 117 ASP B CA 1
ATOM 2141 C C . ASP B 1 117 ? 14.32 1.516 -3.363 1 80.5 117 ASP B C 1
ATOM 2143 O O . ASP B 1 117 ? 13.258 1.932 -3.832 1 80.5 117 ASP B O 1
ATOM 2147 N N . ALA B 1 118 ? 14.609 0.302 -3.352 1 85.75 118 ALA B N 1
ATOM 2148 C CA . ALA B 1 118 ? 13.859 -0.734 -4.055 1 85.75 118 ALA B CA 1
ATOM 2149 C C . ALA B 1 118 ? 12.484 -0.944 -3.416 1 85.75 118 ALA B C 1
ATOM 2151 O O . ALA B 1 118 ? 12.359 -0.923 -2.189 1 85.75 118 ALA B O 1
ATOM 2152 N N . LEU B 1 119 ? 11.57 -1.053 -4.289 1 91.25 119 LEU B N 1
ATOM 2153 C CA . LEU B 1 119 ? 10.211 -1.377 -3.857 1 91.25 119 LEU B CA 1
ATOM 2154 C C . LEU B 1 119 ? 10.125 -2.82 -3.375 1 91.25 119 LEU B C 1
ATOM 2156 O O . LEU B 1 119 ? 10.531 -3.742 -4.086 1 91.25 119 LEU B O 1
ATOM 2160 N N . ARG B 1 120 ? 9.695 -3.029 -2.166 1 91.56 120 ARG B N 1
ATOM 2161 C CA . ARG B 1 120 ? 9.547 -4.367 -1.607 1 91.56 120 ARG B CA 1
ATOM 2162 C C . ARG B 1 120 ? 8.133 -4.895 -1.824 1 91.56 120 ARG B C 1
ATOM 2164 O O . ARG B 1 120 ? 7.938 -5.91 -2.5 1 91.56 120 ARG B O 1
ATOM 2171 N N . ASP B 1 121 ? 7.133 -4.195 -1.292 1 95.94 121 ASP B N 1
ATOM 2172 C CA . ASP B 1 121 ? 5.738 -4.59 -1.484 1 95.94 121 ASP B CA 1
ATOM 2173 C C . ASP B 1 121 ? 4.797 -3.418 -1.218 1 95.94 121 ASP B C 1
ATOM 2175 O O . ASP B 1 121 ? 5.211 -2.391 -0.676 1 95.94 121 ASP B O 1
ATOM 2179 N N . ILE B 1 122 ? 3.631 -3.549 -1.694 1 97.88 122 ILE B N 1
ATOM 2180 C CA . ILE B 1 122 ? 2.555 -2.598 -1.437 1 97.88 122 ILE B CA 1
ATOM 2181 C C . ILE B 1 122 ? 1.372 -3.318 -0.793 1 97.88 122 ILE B C 1
ATOM 2183 O O . ILE B 1 122 ? 0.906 -4.34 -1.306 1 97.88 122 ILE B O 1
ATOM 2187 N N . LEU B 1 123 ? 0.992 -2.807 0.317 1 97.62 123 LEU B N 1
ATOM 2188 C CA . LEU B 1 123 ? -0.175 -3.346 1.006 1 97.62 123 LEU B CA 1
ATOM 2189 C C . LEU B 1 123 ? -1.349 -2.377 0.93 1 97.62 123 LEU B C 1
ATOM 2191 O O . LEU B 1 123 ? -1.229 -1.218 1.333 1 97.62 123 LEU B O 1
ATOM 2195 N N . ILE B 1 124 ? -2.383 -2.807 0.375 1 97 124 ILE B N 1
ATOM 2196 C CA . ILE B 1 124 ? -3.633 -2.055 0.357 1 97 124 ILE B CA 1
ATOM 2197 C C . ILE B 1 124 ? -4.605 -2.648 1.372 1 97 124 ILE B C 1
ATOM 2199 O O . ILE B 1 124 ? -4.984 -3.816 1.269 1 97 124 ILE B O 1
ATOM 2203 N N . SER B 1 125 ? -4.98 -1.838 2.318 1 95.69 125 SER B N 1
ATOM 2204 C CA . SER B 1 125 ? -5.914 -2.256 3.359 1 95.69 125 SER B CA 1
ATOM 2205 C C . SER B 1 125 ? -7.32 -1.744 3.078 1 95.69 125 SER B C 1
ATOM 2207 O O . SER B 1 125 ? -7.547 -0.534 3.012 1 95.69 125 SER B O 1
ATOM 2209 N N . LEU B 1 126 ? -8.203 -2.656 2.928 1 92.75 126 LEU B N 1
ATOM 2210 C CA . LEU B 1 126 ? -9.625 -2.346 2.773 1 92.75 126 LEU B CA 1
ATOM 2211 C C . LEU B 1 126 ? -10.414 -2.773 4.008 1 92.75 126 LEU B C 1
ATOM 2213 O O . LEU B 1 126 ? -9.836 -3.289 4.969 1 92.75 126 LEU B O 1
ATOM 2217 N N . LYS B 1 127 ? -11.648 -2.512 4.016 1 91.25 127 LYS B N 1
ATOM 2218 C CA . LYS B 1 127 ? -12.477 -2.871 5.16 1 91.25 127 LYS B CA 1
ATOM 2219 C C . LYS B 1 127 ? -12.547 -4.387 5.336 1 91.25 127 LYS B C 1
ATOM 2221 O O . LYS B 1 127 ? -12.453 -4.891 6.457 1 91.25 127 LYS B O 1
ATOM 2226 N N . GLN B 1 128 ? -12.633 -5.129 4.234 1 91.69 128 GLN B N 1
ATOM 2227 C CA . GLN B 1 128 ? -12.867 -6.562 4.336 1 91.69 128 GLN B CA 1
ATOM 2228 C C . GLN B 1 128 ? -11.68 -7.359 3.811 1 91.69 128 GLN B C 1
ATOM 2230 O O . GLN B 1 128 ? -11.562 -8.562 4.059 1 91.69 128 GLN B O 1
ATOM 2235 N N . GLN B 1 129 ? -10.867 -6.676 3.074 1 93.69 129 GLN B N 1
ATOM 2236 C CA . GLN B 1 129 ? -9.812 -7.43 2.412 1 93.69 129 GLN B CA 1
ATOM 2237 C C . GLN B 1 129 ? -8.469 -6.711 2.529 1 93.69 129 GLN B C 1
ATOM 2239 O O . GLN B 1 129 ? -8.422 -5.496 2.742 1 93.69 129 GLN B O 1
ATOM 2244 N N . TYR B 1 130 ? -7.395 -7.473 2.447 1 95.94 130 TYR B N 1
ATOM 2245 C CA . TYR B 1 130 ? -6.051 -6.977 2.168 1 95.94 130 TYR B CA 1
ATOM 2246 C C . TYR B 1 130 ? -5.617 -7.344 0.754 1 95.94 130 TYR B C 1
ATOM 2248 O O . TYR B 1 130 ? -5.867 -8.461 0.291 1 95.94 130 TYR B O 1
ATOM 2256 N N . HIS B 1 131 ? -5.074 -6.398 0.121 1 96.81 131 HIS B N 1
ATOM 2257 C CA . HIS B 1 131 ? -4.406 -6.645 -1.151 1 96.81 131 HIS B CA 1
ATOM 2258 C C . HIS B 1 131 ? -2.9 -6.434 -1.034 1 96.81 131 HIS B C 1
ATOM 2260 O O . HIS B 1 131 ? -2.451 -5.406 -0.524 1 96.81 131 HIS B O 1
ATOM 2266 N N . LEU B 1 132 ? -2.184 -7.402 -1.463 1 97.62 132 LEU B N 1
ATOM 2267 C CA . LEU B 1 132 ? -0.729 -7.348 -1.372 1 97.62 132 LEU B CA 1
ATOM 2268 C C . LEU B 1 132 ? -0.092 -7.492 -2.752 1 97.62 132 LEU B C 1
ATOM 2270 O O . LEU B 1 132 ? -0.416 -8.422 -3.496 1 97.62 132 LEU B O 1
ATOM 2274 N N . LEU B 1 133 ? 0.728 -6.539 -3.092 1 97.81 133 LEU B N 1
ATOM 2275 C CA . LEU B 1 133 ? 1.476 -6.523 -4.344 1 97.81 133 LEU B CA 1
ATOM 2276 C C . LEU B 1 133 ? 2.975 -6.629 -4.082 1 97.81 133 LEU B C 1
ATOM 2278 O O . LEU B 1 133 ? 3.521 -5.867 -3.281 1 97.81 133 LEU B O 1
ATOM 2282 N N . CYS B 1 134 ? 3.627 -7.531 -4.773 1 96.44 134 CYS B N 1
ATOM 2283 C CA . CYS B 1 134 ? 5.062 -7.723 -4.586 1 96.44 134 CYS B CA 1
ATOM 2284 C C . CYS B 1 134 ? 5.777 -7.848 -5.926 1 96.44 134 CYS B C 1
ATOM 2286 O O . CYS B 1 134 ? 5.617 -8.852 -6.629 1 96.44 134 CYS B O 1
ATOM 2288 N N . PRO B 1 135 ? 6.531 -6.809 -6.215 1 93.94 135 PRO B N 1
ATOM 2289 C CA . PRO B 1 135 ? 7.32 -6.93 -7.441 1 93.94 135 PRO B CA 1
ATOM 2290 C C . PRO B 1 135 ? 8.352 -8.055 -7.371 1 93.94 135 PRO B C 1
ATOM 2292 O O . PRO B 1 135 ? 8.93 -8.297 -6.309 1 93.94 135 PRO B O 1
ATOM 2295 N N . CYS B 1 136 ? 8.57 -8.711 -8.469 1 90.94 136 CYS B N 1
ATOM 2296 C CA . CYS B 1 136 ? 9.578 -9.766 -8.531 1 90.94 136 CYS B CA 1
ATOM 2297 C C . CYS B 1 136 ? 10.945 -9.195 -8.883 1 90.94 136 CYS B C 1
ATOM 2299 O O . CYS B 1 136 ? 11.117 -8.594 -9.945 1 90.94 136 CYS B O 1
ATOM 2301 N N . SER B 1 137 ? 11.844 -9.406 -8.062 1 82.19 137 SER B N 1
ATOM 2302 C CA . SER B 1 137 ? 13.18 -8.828 -8.219 1 82.19 137 SER B CA 1
ATOM 2303 C C . SER B 1 137 ? 13.969 -9.547 -9.312 1 82.19 137 SER B C 1
ATOM 2305 O O . SER B 1 137 ? 14.812 -8.945 -9.977 1 82.19 137 SER B O 1
ATOM 2307 N N . GLN B 1 138 ? 13.688 -10.836 -9.438 1 79.25 138 GLN B N 1
ATOM 2308 C CA . GLN B 1 138 ? 14.477 -11.648 -10.359 1 79.25 138 GLN B CA 1
ATOM 2309 C C . GLN B 1 138 ? 13.922 -11.562 -11.773 1 79.25 138 GLN B C 1
ATOM 2311 O O . GLN B 1 138 ? 14.609 -11.922 -12.734 1 79.25 138 GLN B O 1
ATOM 2316 N N . ARG B 1 139 ? 12.695 -11.281 -11.922 1 77.25 139 ARG B N 1
ATOM 2317 C CA . ARG B 1 139 ? 12.078 -11.109 -13.234 1 77.25 139 ARG B CA 1
ATOM 2318 C C . ARG B 1 139 ? 11.586 -9.68 -13.422 1 77.25 139 ARG B C 1
ATOM 2320 O O . ARG B 1 139 ? 10.742 -9.195 -12.672 1 77.25 139 ARG B O 1
ATOM 2327 N N . GLU B 1 140 ? 12.188 -9.156 -14.398 1 78.19 140 GLU B N 1
ATOM 2328 C CA . GLU B 1 140 ? 11.844 -7.762 -14.648 1 78.19 140 GLU B CA 1
ATOM 2329 C C . GLU B 1 140 ? 10.367 -7.605 -15 1 78.19 140 GLU B C 1
ATOM 2331 O O . GLU B 1 140 ? 9.781 -8.477 -15.648 1 78.19 140 GLU B O 1
ATOM 2336 N N . ASN B 1 141 ? 9.648 -6.676 -14.5 1 90.12 141 ASN B N 1
ATOM 2337 C CA . ASN B 1 141 ? 8.336 -6.16 -14.859 1 90.12 141 ASN B CA 1
ATOM 2338 C C . ASN B 1 141 ? 7.219 -7.09 -14.391 1 90.12 141 ASN B C 1
ATOM 2340 O O . ASN B 1 141 ? 6.168 -7.176 -15.023 1 90.12 141 ASN B O 1
ATOM 2344 N N . MET B 1 142 ? 7.5 -7.969 -13.461 1 94.06 142 MET B N 1
ATOM 2345 C CA . MET B 1 142 ? 6.461 -8.852 -12.93 1 94.06 142 MET B CA 1
ATOM 2346 C C . MET B 1 142 ? 6.211 -8.562 -11.453 1 94.06 142 MET B C 1
ATOM 2348 O O . MET B 1 142 ? 7.129 -8.18 -10.727 1 94.06 142 MET B O 1
ATOM 2352 N N . PHE B 1 143 ? 4.996 -8.82 -11.141 1 96.12 143 PHE B N 1
ATOM 2353 C CA . PHE B 1 143 ? 4.672 -8.758 -9.719 1 96.12 143 PHE B CA 1
ATOM 2354 C C . PHE B 1 143 ? 3.656 -9.836 -9.352 1 96.12 143 PHE B C 1
ATOM 2356 O O . PHE B 1 143 ? 2.926 -10.328 -10.211 1 96.12 143 PHE B O 1
ATOM 2363 N N . ILE B 1 144 ? 3.67 -10.203 -8.102 1 96.56 144 ILE B N 1
ATOM 2364 C CA . ILE B 1 144 ? 2.693 -11.117 -7.52 1 96.56 144 ILE B CA 1
ATOM 2365 C C . ILE B 1 144 ? 1.616 -10.328 -6.785 1 96.56 144 ILE B C 1
ATOM 2367 O O . ILE B 1 144 ? 1.919 -9.359 -6.078 1 96.56 144 ILE B O 1
ATOM 2371 N N . TYR B 1 145 ? 0.395 -10.773 -7.035 1 97.5 145 TYR B N 1
ATOM 2372 C CA . TYR B 1 145 ? -0.758 -10.156 -6.395 1 97.5 145 TYR B CA 1
ATOM 2373 C C . TYR B 1 145 ? -1.572 -11.188 -5.621 1 97.5 145 TYR B C 1
ATOM 2375 O O . TYR B 1 145 ? -1.954 -12.219 -6.172 1 97.5 145 TYR B O 1
ATOM 2383 N N . ILE B 1 146 ? -1.888 -10.852 -4.301 1 97.06 146 ILE B N 1
ATOM 2384 C CA . ILE B 1 146 ? -2.777 -11.75 -3.578 1 97.06 146 ILE B CA 1
ATOM 2385 C C . ILE B 1 146 ? -3.877 -10.953 -2.887 1 97.06 146 ILE B C 1
ATOM 2387 O O . ILE B 1 146 ? -3.643 -9.828 -2.432 1 97.06 146 ILE B O 1
ATOM 2391 N N . ILE B 1 147 ? -5.027 -11.5 -2.877 1 96.38 147 ILE B N 1
ATOM 2392 C CA . ILE B 1 147 ? -6.176 -10.977 -2.15 1 96.38 147 ILE B CA 1
ATOM 2393 C C . ILE B 1 147 ? -6.402 -11.797 -0.88 1 96.38 147 ILE B C 1
ATOM 2395 O O . ILE B 1 147 ? -6.496 -13.023 -0.934 1 96.38 147 ILE B O 1
ATOM 2399 N N . ILE B 1 148 ? -6.488 -11.086 0.234 1 95.75 148 ILE B N 1
ATOM 2400 C CA . ILE B 1 148 ? -6.531 -11.75 1.533 1 95.75 148 ILE B CA 1
ATOM 2401 C C . ILE B 1 148 ? -7.793 -11.328 2.285 1 95.75 148 ILE B C 1
ATOM 2403 O O . ILE B 1 148 ? -8.125 -10.141 2.342 1 95.75 148 ILE B O 1
ATOM 2407 N N . ASP B 1 149 ? -8.453 -12.305 2.869 1 95.25 149 ASP B N 1
ATOM 2408 C CA . ASP B 1 149 ? -9.609 -12.031 3.713 1 95.25 149 ASP B CA 1
ATOM 2409 C C . ASP B 1 149 ? -9.18 -11.531 5.094 1 95.25 149 ASP B C 1
ATOM 2411 O O . ASP B 1 149 ? -8.492 -12.242 5.824 1 95.25 149 ASP B O 1
ATOM 2415 N N . ARG B 1 150 ? -9.648 -10.422 5.418 1 93.44 150 ARG B N 1
ATOM 2416 C CA . ARG B 1 150 ? -9.219 -9.781 6.656 1 93.44 150 ARG B CA 1
ATOM 2417 C C . ARG B 1 150 ? -9.695 -10.57 7.871 1 93.44 150 ARG B C 1
ATOM 2419 O O . ARG B 1 150 ? -9.016 -10.617 8.898 1 93.44 150 ARG B O 1
ATOM 2426 N N . LYS B 1 151 ? -10.773 -11.18 7.902 1 93.06 151 LYS B N 1
ATOM 2427 C CA . LYS B 1 151 ? -11.406 -11.844 9.039 1 93.06 151 LYS B CA 1
ATOM 2428 C C . LYS B 1 151 ? -10.75 -13.195 9.32 1 93.06 151 LYS B C 1
ATOM 2430 O O . LYS B 1 151 ? -10.523 -13.555 10.477 1 93.06 151 LYS B O 1
ATOM 2435 N N . THR B 1 152 ? -10.344 -13.859 8.312 1 92.44 152 THR B N 1
ATOM 2436 C CA . THR B 1 152 ? -9.938 -15.25 8.477 1 92.44 152 THR B CA 1
ATOM 2437 C C . THR B 1 152 ? -8.422 -15.391 8.383 1 92.44 152 THR B C 1
ATOM 2439 O O . THR B 1 152 ? -7.844 -16.328 8.938 1 92.44 152 THR B O 1
ATOM 2442 N N . ALA B 1 153 ? -7.773 -14.445 7.777 1 94.31 153 ALA B N 1
ATOM 2443 C CA . ALA B 1 153 ? -6.363 -14.633 7.445 1 94.31 153 ALA B CA 1
ATOM 2444 C C . ALA B 1 153 ? -5.461 -14.016 8.508 1 94.31 153 ALA B C 1
ATOM 2446 O O . ALA B 1 153 ? -5.859 -13.078 9.203 1 94.31 153 ALA B O 1
ATOM 2447 N N . ASN B 1 154 ? -4.324 -14.719 8.641 1 94.69 154 ASN B N 1
ATOM 2448 C CA . ASN B 1 154 ? -3.199 -14.07 9.312 1 94.69 154 ASN B CA 1
ATOM 2449 C C . ASN B 1 154 ? -2.312 -13.328 8.312 1 94.69 154 ASN B C 1
ATOM 2451 O O . ASN B 1 154 ? -1.617 -13.945 7.512 1 94.69 154 ASN B O 1
ATOM 2455 N N . LEU B 1 155 ? -2.281 -12 8.453 1 93.88 155 LEU B N 1
ATOM 2456 C CA . LEU B 1 155 ? -1.591 -11.164 7.477 1 93.88 155 LEU B CA 1
ATOM 2457 C C . LEU B 1 155 ? -0.104 -11.5 7.43 1 93.88 155 LEU B C 1
ATOM 2459 O O . LEU B 1 155 ? 0.491 -11.547 6.352 1 93.88 155 LEU B O 1
ATOM 2463 N N . SER B 1 156 ? 0.503 -11.656 8.633 1 94.38 156 SER B N 1
ATOM 2464 C CA . SER B 1 156 ? 1.934 -11.938 8.688 1 94.38 156 SER B CA 1
ATOM 2465 C C . SER B 1 156 ? 2.275 -13.219 7.938 1 94.38 156 SER B C 1
ATOM 2467 O O . SER B 1 156 ? 3.27 -13.273 7.215 1 94.38 156 SER B O 1
ATOM 2469 N N . ILE B 1 157 ? 1.441 -14.25 8.031 1 93 157 ILE B N 1
ATOM 2470 C CA . ILE B 1 157 ? 1.646 -15.523 7.352 1 93 157 ILE B CA 1
ATOM 2471 C C . ILE B 1 157 ? 1.498 -15.336 5.844 1 93 157 ILE B C 1
ATOM 2473 O O . ILE B 1 157 ? 2.328 -15.812 5.066 1 93 157 ILE B O 1
ATOM 2477 N N . CYS B 1 158 ? 0.469 -14.617 5.457 1 95.62 158 CYS B N 1
ATOM 2478 C CA . CYS B 1 158 ? 0.208 -14.391 4.039 1 95.62 158 CYS B CA 1
ATOM 2479 C C . CYS B 1 158 ? 1.34 -13.594 3.396 1 95.62 158 CYS B C 1
ATOM 2481 O O . CYS B 1 158 ? 1.783 -13.922 2.293 1 95.62 158 CYS B O 1
ATOM 2483 N N . ARG B 1 159 ? 1.778 -12.602 4.074 1 95.44 159 ARG B N 1
ATOM 2484 C CA . ARG B 1 159 ? 2.881 -11.789 3.576 1 95.44 159 ARG B CA 1
ATOM 2485 C C . ARG B 1 159 ? 4.156 -12.609 3.443 1 95.44 159 ARG B C 1
ATOM 2487 O O . ARG B 1 159 ? 4.883 -12.484 2.455 1 95.44 159 ARG B O 1
ATOM 2494 N N . ASN B 1 160 ? 4.402 -13.406 4.418 1 94.06 160 ASN B N 1
ATOM 2495 C CA . ASN B 1 160 ? 5.57 -14.281 4.352 1 94.06 160 ASN B CA 1
ATOM 2496 C C . ASN B 1 160 ? 5.465 -15.273 3.195 1 94.06 160 ASN B C 1
ATOM 2498 O O . ASN B 1 160 ? 6.449 -15.531 2.502 1 94.06 160 ASN B O 1
ATOM 2502 N N . ALA B 1 161 ? 4.301 -15.797 3.035 1 93.38 161 ALA B N 1
ATOM 2503 C CA . ALA B 1 161 ? 4.074 -16.703 1.913 1 93.38 161 ALA B CA 1
ATOM 2504 C C . ALA B 1 161 ? 4.34 -16 0.582 1 93.38 161 ALA B C 1
ATOM 2506 O O . ALA B 1 161 ? 4.91 -16.594 -0.336 1 93.38 161 ALA B O 1
ATOM 2507 N N . MET B 1 162 ? 3.959 -14.805 0.475 1 94.25 162 MET B N 1
ATOM 2508 C CA . MET B 1 162 ? 4.184 -14.008 -0.727 1 94.25 162 MET B CA 1
ATOM 2509 C C . MET B 1 162 ? 5.676 -13.828 -0.992 1 94.25 162 MET B C 1
ATOM 2511 O O . MET B 1 162 ? 6.129 -13.984 -2.127 1 94.25 162 MET B O 1
ATOM 2515 N N . PHE B 1 163 ? 6.43 -13.57 0.03 1 91.5 163 PHE B N 1
ATOM 2516 C CA . PHE B 1 163 ? 7.867 -13.367 -0.133 1 91.5 163 PHE B CA 1
ATOM 2517 C C . PHE B 1 163 ? 8.547 -14.672 -0.54 1 91.5 163 PHE B C 1
ATOM 2519 O O . PHE B 1 163 ? 9.484 -14.664 -1.343 1 91.5 163 PHE B O 1
ATOM 2526 N N . CYS B 1 164 ? 8.07 -15.719 0.008 1 90.25 164 CYS B N 1
ATOM 2527 C CA . CYS B 1 164 ? 8.602 -17.016 -0.39 1 90.25 164 CYS B CA 1
ATOM 2528 C C . CYS B 1 164 ? 8.305 -17.312 -1.857 1 90.25 164 CYS B C 1
ATOM 2530 O O . CYS B 1 164 ? 9.172 -17.797 -2.586 1 90.25 164 CYS B O 1
ATOM 2532 N N . ALA B 1 165 ? 7.098 -17 -2.23 1 90.5 165 ALA B N 1
ATOM 2533 C CA . ALA B 1 165 ? 6.711 -17.188 -3.625 1 90.5 165 ALA B CA 1
ATOM 2534 C C . ALA B 1 165 ? 7.551 -16.328 -4.555 1 90.5 165 ALA B C 1
ATOM 2536 O O . ALA B 1 165 ? 7.996 -16.781 -5.609 1 90.5 165 ALA B O 1
ATOM 2537 N N . GLU B 1 166 ? 7.719 -15.078 -4.172 1 88.62 166 GLU B N 1
ATOM 2538 C CA . GLU B 1 166 ? 8.531 -14.156 -4.965 1 88.62 166 GLU B CA 1
ATOM 2539 C C . GLU B 1 166 ? 9.945 -14.688 -5.152 1 88.62 166 GLU B C 1
ATOM 2541 O O . GLU B 1 166 ? 10.516 -14.586 -6.242 1 88.62 166 GLU B O 1
ATOM 2546 N N . ALA B 1 167 ? 10.5 -15.281 -4.117 1 85.62 167 ALA B N 1
ATOM 2547 C CA . ALA B 1 167 ? 11.859 -15.82 -4.16 1 85.62 167 ALA B CA 1
ATOM 2548 C C . ALA B 1 167 ? 11.953 -17.016 -5.109 1 85.62 167 ALA B C 1
ATOM 2550 O O . ALA B 1 167 ? 13.031 -17.344 -5.605 1 85.62 167 ALA B O 1
ATOM 2551 N N . MET B 1 168 ? 10.805 -17.562 -5.387 1 83.88 168 MET B N 1
ATOM 2552 C CA . MET B 1 168 ? 10.766 -18.75 -6.234 1 83.88 168 MET B CA 1
ATOM 2553 C C . MET B 1 168 ? 10.594 -18.359 -7.699 1 83.88 168 MET B C 1
ATOM 2555 O O . MET B 1 168 ? 10.836 -19.172 -8.594 1 83.88 168 MET B O 1
ATOM 2559 N N . VAL B 1 169 ? 10.102 -17.156 -7.879 1 80.88 169 VAL B N 1
ATOM 2560 C CA . VAL B 1 169 ? 9.93 -16.703 -9.25 1 80.88 169 VAL B CA 1
ATOM 2561 C C . VAL B 1 169 ? 11.289 -16.391 -9.867 1 80.88 169 VAL B C 1
ATOM 2563 O O . VAL B 1 169 ? 11.992 -15.484 -9.422 1 80.88 169 VAL B O 1
ATOM 2566 N N . VAL B 1 170 ? 11.953 -17.297 -10.594 1 66.5 170 VAL B N 1
ATOM 2567 C CA . VAL B 1 170 ? 13.25 -17.156 -11.25 1 66.5 170 VAL B CA 1
ATOM 2568 C C . VAL B 1 170 ? 13.062 -17.109 -12.766 1 66.5 170 VAL B C 1
ATOM 2570 O O . VAL B 1 170 ? 12.117 -17.703 -13.297 1 66.5 170 VAL B O 1
#